Protein AF-A0A2E0QRT5-F1 (afdb_monomer_lite)

Foldseek 3Di:
DPPVVVVVVVVVVVVVVVVPPPQQWDKDKDQAFLVLQVPPPPPVPDPDRDANVVSLVVVVQDADPPWDWHADSVRSIIITTGGPVSVVSVVVCRVVRLVPQFWKKKKKKKKKKFFADQCVCPPLCCQQPNPPHDAPPDDDDDDPDPLVVVLQVVQQPFDPDFDPDLWDKDKHFRDKDALVRVVVVVVVQVPDPGMDMDIFDMDMDGAQHKDWTDDRLWIKIWHWHQDPVNFKIWIFIFTDDSRRGDDPDVPSDRGTHIDIDGARMWTWMWMQTPVRMIMIMTITMFIARSSRHGPDPCVLVPDDLVRLQVQLVVLQVVLVVCVVVVNLVSSLVSLVSSLVSQPPDPPCPVVNVVSVVSNVVSVVSVVVVVVVVVD

Sequence (375 aa):
MNHNVSLFIAYLLLCFASRGLADELSKHIFVVPPIFANAAEHTADSPHLLSPRERLEQMGLVFGPGAHASYNPETSQLTITNTKDQIELFQLRRDELILRAEKQIFFSITEARFSNSPEALGDWWDKHIGPNASSPVGNQIPSREDAKKALINYLSIPAQRSDESTETRRLGIAAFLSEFQFENLIDAMTALDGVDCQTLPPTACKFERGCCIEVGETRVGIYPELRDDQETAEVSIFLTPQSGRFSERPGETAVPISASVRSNQVIVLSEVCSNGMNRVLFLKSQILDPAGMPVFHHELRDYSPDEATRLAEENFSSARQLALFENYSGAVIACKTAVRLLPFFKDQKSTRELYLSYVEKYEDMGRRDKSTEIR

Radius of gyration: 28.19 Å; chains: 1; bounding box: 74×37×107 Å

Structure (mmCIF, N/CA/C/O backbone):
data_AF-A0A2E0QRT5-F1
#
_entry.id   AF-A0A2E0QRT5-F1
#
loop_
_atom_site.group_PDB
_atom_site.id
_atom_site.type_symbol
_atom_site.label_atom_id
_atom_site.label_alt_id
_atom_site.label_comp_id
_atom_site.label_asym_id
_atom_site.label_entity_id
_atom_site.label_seq_id
_atom_site.pdbx_PDB_ins_code
_atom_site.Cartn_x
_atom_site.Cartn_y
_atom_site.Cartn_z
_atom_site.occupancy
_atom_site.B_iso_or_equiv
_atom_site.auth_seq_id
_atom_site.auth_comp_id
_atom_site.auth_asym_id
_atom_site.auth_atom_id
_atom_site.pdbx_PDB_model_num
ATOM 1 N N . MET A 1 1 ? -38.404 2.005 68.540 1.00 57.81 1 MET A N 1
ATOM 2 C CA . MET A 1 1 ? -37.914 0.980 67.588 1.00 57.81 1 MET A CA 1
ATOM 3 C C . MET A 1 1 ? -38.342 1.201 66.128 1.00 57.81 1 MET A C 1
ATOM 5 O O . MET A 1 1 ? -37.754 0.567 65.268 1.00 57.81 1 MET A O 1
ATOM 9 N N . ASN A 1 2 ? -39.256 2.127 65.794 1.00 70.81 2 ASN A N 1
ATOM 10 C CA . ASN A 1 2 ? -39.809 2.210 64.425 1.00 70.81 2 ASN A CA 1
ATOM 11 C C . ASN A 1 2 ? -39.007 3.069 63.423 1.00 70.81 2 ASN A C 1
ATOM 13 O O . ASN A 1 2 ? -39.172 2.908 62.219 1.00 70.81 2 ASN A O 1
ATOM 17 N N . HIS A 1 3 ? -38.116 3.956 63.881 1.00 72.44 3 HIS A N 1
ATOM 18 C CA . HIS A 1 3 ? -37.411 4.883 62.983 1.00 72.44 3 HIS A CA 1
ATOM 19 C C . HIS A 1 3 ? -36.270 4.216 62.193 1.00 72.44 3 HIS A C 1
ATOM 21 O O . HIS A 1 3 ? -36.118 4.455 60.998 1.00 72.44 3 HIS A O 1
ATOM 27 N N . ASN A 1 4 ? -35.539 3.288 62.822 1.00 77.12 4 ASN A N 1
ATOM 28 C CA . ASN A 1 4 ? -34.436 2.568 62.172 1.00 77.12 4 ASN A CA 1
ATOM 29 C C . ASN A 1 4 ? -34.925 1.603 61.079 1.00 77.12 4 ASN A C 1
ATOM 31 O O . ASN A 1 4 ? -34.237 1.408 60.083 1.00 77.12 4 ASN A O 1
ATOM 35 N N . VAL A 1 5 ? -36.133 1.047 61.227 1.00 85.62 5 VAL A N 1
ATOM 36 C CA . VAL A 1 5 ? -36.741 0.168 60.213 1.00 85.62 5 VAL A CA 1
ATOM 37 C C . VAL A 1 5 ? -37.138 0.969 58.970 1.00 85.62 5 VAL A C 1
ATOM 39 O O . VAL A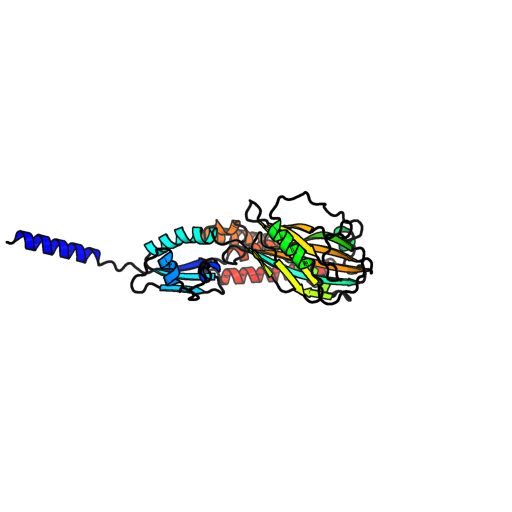 1 5 ? -36.892 0.529 57.852 1.00 85.62 5 VAL A O 1
ATOM 42 N N . SER A 1 6 ? -37.672 2.182 59.147 1.00 83.62 6 SER A N 1
ATOM 43 C CA . SER A 1 6 ? -38.058 3.045 58.024 1.00 83.62 6 SER A CA 1
ATOM 44 C C . SER A 1 6 ? -36.853 3.527 57.212 1.00 83.62 6 SER A C 1
ATOM 46 O O . SER A 1 6 ? -36.924 3.578 55.987 1.00 83.62 6 SER A O 1
ATOM 48 N N . LEU A 1 7 ? -35.739 3.847 57.878 1.00 84.88 7 LEU A N 1
ATOM 49 C CA . LEU A 1 7 ? -34.491 4.256 57.225 1.00 84.88 7 LEU A CA 1
ATOM 50 C C . LEU A 1 7 ? -33.846 3.099 56.452 1.00 84.88 7 LEU A C 1
ATOM 52 O O . LEU A 1 7 ? -33.364 3.294 55.340 1.00 84.88 7 LEU A O 1
ATOM 56 N N . PHE A 1 8 ? -33.903 1.883 56.999 1.00 85.69 8 PHE A N 1
ATOM 57 C CA . PHE A 1 8 ? -33.391 0.688 56.332 1.00 85.69 8 PHE A CA 1
ATOM 58 C C . PHE A 1 8 ? -34.222 0.303 55.097 1.00 85.69 8 PHE A C 1
ATOM 60 O O . PHE A 1 8 ? -33.659 -0.036 54.059 1.00 85.69 8 PHE A O 1
ATOM 67 N N . ILE A 1 9 ? -35.553 0.421 55.169 1.00 87.75 9 ILE A N 1
ATOM 68 C CA . ILE A 1 9 ? -36.443 0.183 54.021 1.00 87.75 9 ILE A CA 1
ATOM 69 C C . ILE A 1 9 ? -36.252 1.259 52.945 1.00 87.75 9 ILE A C 1
ATOM 71 O O . ILE A 1 9 ? -36.184 0.922 51.767 1.00 87.75 9 ILE A O 1
ATOM 75 N N . ALA A 1 10 ? -36.106 2.533 53.324 1.00 84.88 10 ALA A N 1
ATOM 76 C CA . ALA A 1 10 ? -35.820 3.606 52.372 1.00 84.88 10 ALA A CA 1
ATOM 77 C C . ALA A 1 10 ? -34.461 3.410 51.683 1.00 84.88 10 ALA A C 1
ATOM 79 O O . ALA A 1 10 ? -34.370 3.580 50.472 1.00 84.88 10 ALA A O 1
ATOM 80 N N . TYR A 1 11 ? -33.431 2.984 52.423 1.00 84.31 11 TYR A N 1
ATOM 81 C CA . TYR A 1 11 ? -32.121 2.654 51.860 1.00 84.31 11 TYR A CA 1
ATOM 82 C C . TYR A 1 11 ? -32.194 1.456 50.904 1.00 84.31 11 TYR A C 1
ATOM 84 O O . TYR A 1 11 ? -31.667 1.525 49.799 1.00 84.31 11 TYR A O 1
ATOM 92 N N . LEU A 1 12 ? -32.922 0.393 51.269 1.00 82.00 12 LEU A N 1
ATOM 93 C CA . LEU A 1 12 ? -33.162 -0.745 50.378 1.00 82.00 12 LEU A CA 1
ATOM 94 C C . LEU A 1 12 ? -33.901 -0.321 49.107 1.00 82.00 12 LEU A C 1
ATOM 96 O O . LEU A 1 12 ? -33.470 -0.680 48.017 1.00 82.00 12 LEU A O 1
ATOM 100 N N . LEU A 1 13 ? -34.964 0.476 49.216 1.00 78.06 13 LEU A N 1
ATOM 101 C CA . LEU A 1 13 ? -35.705 0.975 48.056 1.00 78.06 13 LEU A CA 1
ATOM 102 C C . LEU A 1 13 ? -34.849 1.893 47.174 1.00 78.06 13 LEU A C 1
ATOM 104 O O . LEU A 1 13 ? -34.952 1.802 45.955 1.00 78.06 13 LEU A O 1
ATOM 108 N N . LEU A 1 14 ? -33.955 2.701 47.754 1.00 71.88 14 LEU A N 1
ATOM 109 C CA . LEU A 1 14 ? -32.991 3.504 46.994 1.00 71.88 14 LEU A CA 1
ATOM 110 C C . LEU A 1 14 ? -31.973 2.616 46.255 1.00 71.88 14 LEU A C 1
ATOM 112 O O . LEU A 1 14 ? -31.673 2.861 45.089 1.00 71.88 14 LEU A O 1
ATOM 116 N N . CYS A 1 15 ? -31.491 1.550 46.902 1.00 67.06 15 CYS A N 1
ATOM 117 C CA . CYS A 1 15 ? -30.590 0.564 46.299 1.00 67.06 15 CYS A CA 1
ATOM 118 C C . CYS A 1 15 ? -31.271 -0.331 45.249 1.00 67.06 15 CYS A C 1
ATOM 120 O O . CYS A 1 15 ? -30.590 -0.879 44.386 1.00 67.06 15 CYS A O 1
ATOM 122 N N . PHE A 1 16 ? -32.594 -0.509 45.315 1.00 60.62 16 PHE A N 1
ATOM 123 C CA . PHE A 1 16 ? -33.366 -1.230 44.299 1.00 60.62 16 PHE A CA 1
ATOM 124 C C . PHE A 1 16 ? -33.780 -0.322 43.135 1.00 60.62 16 PHE A C 1
ATOM 126 O O . PHE A 1 16 ? -33.763 -0.772 41.993 1.00 60.62 16 PHE A O 1
ATOM 133 N N . ALA A 1 17 ? -34.070 0.958 43.388 1.00 58.06 17 ALA A N 1
ATOM 134 C CA . ALA A 1 17 ? -34.370 1.934 42.341 1.00 58.06 17 ALA A CA 1
ATOM 135 C C . ALA A 1 17 ? -33.148 2.240 41.455 1.00 58.06 17 ALA A C 1
ATOM 137 O O . ALA A 1 17 ? -33.309 2.477 40.261 1.00 58.06 17 ALA A O 1
ATOM 138 N N . SER A 1 18 ? -31.925 2.155 41.994 1.00 54.47 18 SER A N 1
ATOM 139 C CA . SER A 1 18 ? -30.689 2.299 41.209 1.00 54.47 18 SER A CA 1
ATOM 140 C C . SER A 1 18 ? -30.286 1.048 40.415 1.00 54.47 18 SER A C 1
ATOM 142 O O . SER A 1 18 ? -29.337 1.104 39.641 1.00 54.47 18 SER A O 1
ATOM 144 N N . ARG A 1 19 ? -30.996 -0.079 40.568 1.00 49.91 19 ARG A N 1
ATOM 145 C CA . ARG A 1 19 ? -30.718 -1.350 39.865 1.00 49.91 19 ARG A CA 1
ATOM 146 C C . ARG A 1 19 ? -31.629 -1.610 38.655 1.00 49.91 19 ARG A C 1
ATOM 148 O O . ARG A 1 19 ? -31.626 -2.718 38.129 1.00 49.91 19 ARG A O 1
ATOM 155 N N . GLY A 1 20 ? -32.438 -0.629 38.248 1.00 46.31 20 GLY A N 1
ATOM 156 C CA . GLY A 1 20 ? -33.596 -0.856 37.374 1.00 46.31 20 GLY A CA 1
ATOM 157 C C . GLY A 1 20 ? -33.492 -0.403 35.917 1.00 46.31 20 GLY A C 1
ATOM 158 O O . GLY A 1 20 ? -34.364 -0.773 35.137 1.00 46.31 20 GLY A O 1
ATOM 159 N N . LEU A 1 21 ? -32.472 0.357 35.520 1.00 55.88 21 LEU A N 1
ATOM 160 C CA . LEU A 1 21 ? -32.165 0.508 34.100 1.00 55.88 21 LEU A CA 1
ATOM 161 C C . LEU A 1 21 ? -31.092 -0.520 33.786 1.00 55.88 21 LEU A C 1
ATOM 163 O O . LEU A 1 21 ? -29.927 -0.337 34.116 1.00 55.88 21 LEU A O 1
ATOM 167 N N . ALA A 1 22 ? -31.515 -1.655 33.230 1.00 62.91 22 ALA A N 1
ATOM 168 C CA . ALA A 1 22 ? -30.587 -2.508 32.514 1.00 62.91 22 ALA A CA 1
ATOM 169 C C . ALA A 1 22 ? -29.966 -1.626 31.431 1.00 62.91 22 ALA A C 1
ATOM 171 O O . ALA A 1 22 ? -30.669 -1.248 30.494 1.00 62.91 22 ALA A O 1
ATOM 172 N N . ASP A 1 23 ? -28.710 -1.224 31.629 1.00 78.00 23 ASP A N 1
ATOM 173 C CA . ASP A 1 23 ? -27.998 -0.404 30.661 1.00 78.00 23 ASP A CA 1
ATOM 174 C C . ASP A 1 23 ? -28.108 -1.084 29.301 1.00 78.00 23 ASP A C 1
ATOM 176 O O . ASP A 1 23 ? -27.735 -2.249 29.126 1.00 78.00 23 ASP A O 1
ATOM 180 N N . GLU A 1 24 ? -28.707 -0.367 28.356 1.00 91.69 24 GLU A N 1
ATOM 181 C CA . GLU A 1 24 ? -28.964 -0.886 27.027 1.00 91.69 24 GLU A CA 1
ATOM 182 C C . GLU A 1 24 ? -27.619 -1.203 26.363 1.00 91.69 24 GLU A C 1
ATOM 184 O O . GLU A 1 24 ? -26.751 -0.337 26.212 1.00 91.69 24 GLU A O 1
ATOM 189 N N . LEU A 1 25 ? -27.417 -2.476 26.014 1.00 94.75 25 LEU A N 1
ATOM 190 C CA . LEU A 1 25 ? -26.215 -2.914 25.318 1.00 94.75 25 LEU A CA 1
ATOM 191 C C . LEU A 1 25 ? -26.289 -2.444 23.866 1.00 94.75 25 LEU A C 1
ATOM 193 O O . LEU A 1 25 ? -27.196 -2.832 23.129 1.00 94.75 25 LEU A O 1
ATOM 197 N N . SER A 1 26 ? -25.299 -1.672 23.431 1.00 92.81 26 SER A N 1
ATOM 198 C CA . SER A 1 26 ? -25.148 -1.270 22.038 1.00 92.81 26 SER A CA 1
ATOM 199 C C . SER A 1 26 ? -24.023 -2.059 21.370 1.00 92.81 26 SER A C 1
ATOM 201 O O . SER A 1 26 ? -23.005 -2.392 21.980 1.00 92.81 26 SER A O 1
ATOM 203 N N . LYS A 1 27 ? -24.213 -2.382 20.087 1.00 94.94 27 LYS A N 1
ATOM 204 C CA . LYS A 1 27 ? -23.218 -3.063 19.253 1.00 94.94 27 LYS A CA 1
ATOM 205 C C . LYS A 1 27 ? -22.542 -2.053 18.338 1.00 94.94 27 LYS A C 1
ATOM 207 O O . LYS A 1 27 ? -23.196 -1.466 17.481 1.00 94.94 27 LYS A O 1
ATOM 212 N N . HIS A 1 28 ? -21.230 -1.912 18.470 1.00 94.06 28 HIS A N 1
ATOM 213 C CA . HIS A 1 28 ? -20.411 -1.049 17.626 1.00 94.06 28 HIS A CA 1
ATOM 214 C C . HIS A 1 28 ? -19.313 -1.852 16.934 1.00 94.06 28 HIS A C 1
ATOM 216 O O . HIS A 1 28 ? -18.795 -2.831 17.473 1.00 94.06 28 HIS A O 1
ATOM 222 N N . ILE A 1 29 ? -18.974 -1.434 15.717 1.00 90.12 29 ILE A N 1
ATOM 223 C CA . ILE A 1 29 ? -17.897 -2.018 14.920 1.00 90.12 29 ILE A CA 1
ATOM 224 C C . ILE A 1 29 ? -16.834 -0.942 14.750 1.00 90.12 29 ILE A C 1
ATOM 226 O O . ILE A 1 29 ? -17.119 0.155 14.275 1.00 90.12 29 ILE A O 1
ATOM 230 N N . PHE A 1 30 ? -15.614 -1.272 15.145 1.00 89.00 30 PHE A N 1
ATOM 231 C CA . PHE A 1 30 ? -14.445 -0.416 15.047 1.00 89.00 30 PHE A CA 1
ATOM 232 C C . PHE A 1 30 ? -13.425 -1.051 14.117 1.00 89.00 30 PHE A C 1
ATOM 234 O O . PHE A 1 30 ? -13.260 -2.267 14.115 1.00 89.00 30 PHE A O 1
ATOM 241 N N . VAL A 1 31 ? -12.705 -0.231 13.362 1.00 83.50 31 VAL A N 1
ATOM 242 C CA . VAL A 1 31 ? -11.500 -0.668 12.655 1.00 83.50 31 VAL A CA 1
ATOM 243 C C . VAL A 1 31 ? -10.316 -0.411 13.582 1.00 83.50 31 VAL A C 1
ATOM 245 O O . VAL A 1 31 ? -10.151 0.711 14.063 1.00 83.50 31 VAL A O 1
ATOM 248 N N . VAL A 1 32 ? -9.539 -1.451 13.887 1.00 84.94 32 VAL A N 1
ATOM 249 C CA . VAL A 1 32 ? -8.393 -1.372 14.804 1.00 84.94 32 VAL A CA 1
ATOM 250 C C . VAL A 1 32 ? -7.147 -2.025 14.197 1.00 84.94 32 VAL A C 1
ATOM 252 O O . VAL A 1 32 ? -7.276 -2.971 13.422 1.00 84.94 32 VAL A O 1
ATOM 255 N N . PRO A 1 33 ? -5.940 -1.570 14.573 1.00 77.81 33 PRO A N 1
ATOM 256 C CA . PRO A 1 33 ? -4.666 -2.170 14.173 1.00 77.81 33 PRO A CA 1
ATOM 257 C C . PRO A 1 33 ? -4.598 -3.704 14.263 1.00 77.81 33 PRO A C 1
ATOM 259 O O . PRO A 1 33 ? -5.037 -4.224 15.281 1.00 77.81 33 PRO A O 1
ATOM 262 N N . PRO A 1 34 ? -3.977 -4.458 13.325 1.00 73.50 34 PRO A N 1
ATOM 263 C CA . PRO A 1 34 ? -3.693 -5.887 13.508 1.00 73.50 34 PRO A CA 1
ATOM 264 C C . PRO A 1 34 ? -2.830 -6.183 14.730 1.00 73.50 34 PRO A C 1
ATOM 266 O O . PRO A 1 34 ? -2.916 -7.263 15.314 1.00 73.50 34 PRO A O 1
ATOM 269 N N . ILE A 1 35 ? -2.038 -5.205 15.187 1.00 74.88 35 ILE A N 1
ATOM 270 C CA . ILE A 1 35 ? -1.346 -5.317 16.473 1.00 74.88 35 ILE A CA 1
ATOM 271 C C . ILE A 1 35 ? -2.340 -5.458 17.632 1.00 74.88 35 ILE A C 1
ATOM 273 O O . ILE A 1 35 ? -1.999 -6.077 18.628 1.00 74.88 35 ILE A O 1
ATOM 277 N N . PHE A 1 36 ? -3.595 -5.020 17.489 1.00 81.38 36 PHE A N 1
ATOM 278 C CA . PHE A 1 36 ? -4.642 -5.321 18.459 1.00 81.38 36 PHE A CA 1
ATOM 279 C C . PHE A 1 36 ? -4.829 -6.821 18.650 1.00 81.38 36 PHE A C 1
ATOM 281 O O . PHE A 1 36 ? -5.213 -7.175 19.745 1.00 81.38 36 PHE A O 1
ATOM 288 N N . ALA A 1 37 ? -4.562 -7.701 17.675 1.00 75.88 37 ALA A N 1
ATOM 289 C CA . ALA A 1 37 ? -4.562 -9.155 17.888 1.00 75.88 37 ALA A CA 1
ATOM 290 C C . ALA A 1 37 ? -3.241 -9.668 18.485 1.00 75.88 37 ALA A C 1
ATOM 292 O O . ALA A 1 37 ? -3.253 -10.560 19.337 1.00 75.88 37 ALA A O 1
ATOM 293 N N . ASN A 1 38 ? -2.121 -9.064 18.079 1.00 65.00 38 ASN A N 1
ATOM 294 C CA . ASN A 1 38 ? -0.767 -9.574 18.319 1.00 65.00 38 ASN A CA 1
ATOM 295 C C . ASN A 1 38 ? -0.015 -8.888 19.472 1.00 65.00 38 ASN A C 1
ATOM 297 O O . ASN A 1 38 ? 1.102 -9.288 19.776 1.00 65.00 38 ASN A O 1
ATOM 301 N N . ALA A 1 39 ? -0.602 -7.891 20.139 1.00 57.06 39 ALA A N 1
ATOM 302 C CA . ALA A 1 39 ? -0.009 -7.148 21.256 1.00 57.06 39 ALA A CA 1
ATOM 303 C C . ALA A 1 39 ? 0.070 -7.960 22.560 1.00 57.06 39 ALA A C 1
ATOM 305 O O . ALA A 1 39 ? -0.108 -7.411 23.643 1.00 57.06 39 ALA A O 1
ATOM 306 N N . ALA A 1 40 ? 0.298 -9.273 22.489 1.00 51.69 40 ALA A N 1
ATOM 307 C CA . ALA A 1 40 ? 0.966 -9.926 23.603 1.00 51.69 40 ALA A CA 1
ATOM 308 C C . ALA A 1 40 ? 2.374 -9.318 23.630 1.00 51.69 40 ALA A C 1
ATOM 310 O O . ALA A 1 40 ? 3.244 -9.708 22.854 1.00 51.69 40 ALA A O 1
ATOM 311 N N . GLU A 1 41 ? 2.549 -8.257 24.422 1.00 45.78 41 GLU A N 1
ATOM 312 C CA . GLU A 1 41 ? 3.863 -7.686 24.694 1.00 45.78 41 GLU A CA 1
ATOM 313 C C . GLU A 1 41 ? 4.812 -8.836 25.023 1.00 45.78 41 GLU A C 1
ATOM 315 O O . GLU A 1 41 ? 4.440 -9.734 25.780 1.00 45.78 41 GLU A O 1
ATOM 320 N N . HIS A 1 42 ? 5.988 -8.815 24.390 1.00 41.84 42 HIS A N 1
ATOM 321 C CA . HIS A 1 42 ? 7.066 -9.800 24.450 1.00 41.84 42 HIS A CA 1
ATOM 322 C C . HIS A 1 42 ? 7.485 -10.169 25.887 1.00 41.84 42 HIS A C 1
ATOM 324 O O . HIS A 1 42 ? 8.582 -9.859 26.340 1.00 41.84 42 HIS A O 1
ATOM 330 N N . THR A 1 43 ? 6.628 -10.877 26.605 1.00 44.44 43 THR A N 1
ATOM 331 C CA . THR A 1 43 ? 6.972 -11.652 27.783 1.00 44.44 43 THR A CA 1
ATOM 332 C C . THR A 1 43 ? 7.114 -13.073 27.271 1.00 44.44 43 THR A C 1
ATOM 334 O O . THR A 1 43 ? 6.159 -13.693 26.808 1.00 44.44 43 THR A O 1
ATOM 337 N N . ALA A 1 44 ? 8.354 -13.559 27.249 1.00 49.59 44 ALA A N 1
ATOM 338 C CA . ALA A 1 44 ? 8.739 -14.833 26.640 1.00 49.59 44 ALA A CA 1
ATOM 339 C C . ALA A 1 44 ? 8.024 -16.068 27.238 1.00 49.59 44 ALA A C 1
ATOM 341 O O . ALA A 1 44 ? 8.171 -17.165 26.709 1.00 49.59 44 ALA A O 1
ATOM 342 N N . ASP A 1 45 ? 7.216 -15.883 28.285 1.00 53.75 45 ASP A N 1
ATOM 343 C CA . ASP A 1 45 ? 6.683 -16.943 29.138 1.00 53.75 45 ASP A CA 1
ATOM 344 C C . ASP A 1 45 ? 5.156 -17.139 29.052 1.00 53.75 45 ASP A C 1
ATOM 346 O O . ASP A 1 45 ? 4.584 -17.861 29.868 1.00 53.75 45 ASP A O 1
ATOM 350 N N . SER A 1 46 ? 4.439 -16.537 28.092 1.00 48.50 46 SER A N 1
ATOM 351 C CA . SER A 1 46 ? 2.989 -16.786 27.943 1.00 48.50 46 SER A CA 1
ATOM 352 C C . SER A 1 46 ? 2.512 -16.769 26.483 1.00 48.50 46 SER A C 1
ATOM 354 O O . SER A 1 46 ? 2.145 -15.720 25.963 1.00 48.50 46 SER A O 1
ATOM 356 N N . PRO A 1 47 ? 2.441 -17.934 25.807 1.00 52.84 47 PRO A N 1
ATOM 357 C CA . PRO A 1 47 ? 1.991 -18.045 24.416 1.00 52.84 47 PRO A CA 1
ATOM 358 C C . PRO A 1 47 ? 0.457 -18.028 24.263 1.00 52.84 47 PRO A C 1
ATOM 360 O O . PRO A 1 47 ? -0.068 -18.393 23.211 1.00 52.84 47 PRO A O 1
ATOM 363 N N . HIS A 1 48 ? -0.293 -17.638 25.296 1.00 59.66 48 HIS A N 1
ATOM 364 C CA . HIS A 1 48 ? -1.747 -17.570 25.212 1.00 59.66 48 HIS A CA 1
ATOM 365 C C . HIS A 1 48 ? -2.163 -16.253 24.555 1.00 59.66 48 HIS A C 1
ATOM 367 O O . HIS A 1 48 ? -2.061 -15.181 25.147 1.00 59.66 48 HIS A O 1
ATOM 373 N N . LEU A 1 49 ? -2.633 -16.345 23.308 1.00 74.56 49 LEU A N 1
ATOM 374 C CA . LEU A 1 49 ? -3.321 -15.254 22.625 1.00 74.56 49 LEU A CA 1
ATOM 375 C C . LEU A 1 49 ? -4.528 -14.838 23.474 1.00 74.56 49 LEU A C 1
ATOM 377 O O . LEU A 1 49 ? -5.511 -15.574 23.551 1.00 74.56 49 LEU A O 1
ATOM 381 N N . LEU A 1 50 ? -4.436 -13.673 24.119 1.00 84.94 50 LEU A N 1
ATOM 382 C CA . LEU A 1 50 ? -5.552 -13.081 24.851 1.00 84.94 50 LEU A CA 1
ATOM 383 C C . LEU A 1 50 ? -6.743 -12.920 23.909 1.00 84.94 50 LEU A C 1
ATOM 385 O O . LEU A 1 50 ? -6.604 -12.439 22.778 1.00 84.94 50 LEU A O 1
ATOM 389 N N . SER A 1 51 ? -7.923 -13.293 24.387 1.00 91.50 51 SER A N 1
ATOM 390 C CA . SER A 1 51 ? -9.158 -13.024 23.669 1.00 91.50 51 SER A CA 1
ATOM 391 C C . SER A 1 51 ? -9.366 -11.506 23.513 1.00 91.50 51 SER A C 1
ATOM 393 O O . SER A 1 51 ? -8.912 -10.718 24.352 1.00 91.50 51 SER A O 1
ATOM 395 N N . PRO A 1 52 ? -10.094 -11.051 22.473 1.00 93.38 52 PRO A N 1
ATOM 396 C CA . PRO A 1 52 ? -10.410 -9.632 22.298 1.00 93.38 52 PRO A CA 1
ATOM 397 C C . PRO A 1 52 ? -11.055 -9.002 23.537 1.00 93.38 52 PRO A C 1
ATOM 399 O O . PRO A 1 52 ? -10.785 -7.847 23.850 1.00 93.38 52 PRO A O 1
ATOM 402 N N . ARG A 1 53 ? -11.878 -9.772 24.259 1.00 94.75 53 ARG A N 1
ATOM 403 C CA . ARG A 1 53 ? -12.494 -9.349 25.519 1.00 94.75 53 ARG A CA 1
ATOM 404 C C . ARG A 1 53 ? -11.447 -9.101 26.604 1.00 94.75 53 ARG A C 1
ATOM 406 O O . ARG A 1 53 ? -11.418 -8.003 27.143 1.00 94.75 53 ARG A O 1
ATOM 413 N N . GLU A 1 54 ? -10.586 -10.076 26.890 1.00 93.88 54 GLU A N 1
ATOM 414 C CA . GLU A 1 54 ? -9.554 -9.952 27.935 1.00 93.88 54 GLU A CA 1
ATOM 415 C C . GLU A 1 54 ? -8.613 -8.777 27.658 1.00 93.88 54 GLU A C 1
ATOM 417 O O . GLU A 1 54 ? -8.240 -8.041 28.567 1.00 93.88 54 GLU A O 1
ATOM 422 N N . ARG A 1 55 ? -8.271 -8.546 26.386 1.00 90.38 55 ARG A N 1
ATOM 423 C CA . ARG A 1 55 ? -7.446 -7.402 25.988 1.00 90.38 55 ARG A CA 1
ATOM 424 C C . ARG A 1 55 ? -8.143 -6.067 26.255 1.00 90.38 55 ARG A C 1
ATOM 426 O O . ARG A 1 55 ? -7.515 -5.136 26.751 1.00 90.38 55 ARG A O 1
ATOM 433 N N . LEU A 1 56 ? -9.437 -5.963 25.964 1.00 93.75 56 LEU A N 1
ATOM 434 C CA . LEU A 1 56 ? -10.209 -4.761 26.288 1.00 93.75 56 LEU A CA 1
ATOM 435 C C . LEU A 1 56 ? -10.373 -4.576 27.803 1.00 93.75 56 LEU A C 1
ATOM 437 O O . LEU A 1 56 ? -10.324 -3.447 28.284 1.00 93.75 56 LEU A O 1
ATOM 441 N N . GLU A 1 57 ? -10.494 -5.662 28.564 1.00 94.69 57 GLU A N 1
ATOM 442 C CA . GLU A 1 57 ? -10.507 -5.621 30.031 1.00 94.69 57 GLU A CA 1
ATOM 443 C C . GLU A 1 57 ? -9.156 -5.151 30.603 1.00 94.69 57 GLU A C 1
ATOM 445 O O . GLU A 1 57 ? -9.132 -4.328 31.517 1.00 94.69 57 GLU A O 1
ATOM 450 N N . GLN A 1 58 ? -8.021 -5.555 30.015 1.00 91.88 58 GLN A N 1
ATOM 451 C CA . GLN A 1 58 ? -6.696 -4.998 30.346 1.00 91.88 58 GLN A CA 1
ATOM 452 C C . GLN A 1 58 ? -6.585 -3.506 30.009 1.00 91.88 58 GLN A C 1
ATOM 454 O O . GLN A 1 58 ? -5.906 -2.750 30.703 1.00 91.88 58 GLN A O 1
ATOM 459 N N . MET A 1 59 ? -7.306 -3.056 28.980 1.00 90.62 59 MET A N 1
ATOM 460 C CA . MET A 1 59 ? -7.504 -1.639 28.677 1.00 90.62 59 MET A CA 1
ATOM 461 C C . MET A 1 59 ? -8.561 -0.977 29.577 1.00 90.62 59 MET A C 1
ATOM 463 O O . MET A 1 59 ? -9.004 0.127 29.281 1.00 90.62 59 MET A O 1
ATOM 467 N N . GLY A 1 60 ? -8.978 -1.606 30.674 1.00 94.12 60 GLY A N 1
ATOM 468 C CA . GLY A 1 60 ? -9.876 -1.019 31.664 1.00 94.12 60 GLY A CA 1
ATOM 469 C C . GLY A 1 60 ? -11.346 -0.938 31.250 1.00 94.12 60 GLY A C 1
ATOM 470 O O . GLY A 1 60 ? -12.104 -0.258 31.940 1.00 94.12 60 GLY A O 1
ATOM 471 N N . LEU A 1 61 ? -11.764 -1.596 30.161 1.00 95.75 61 LEU A N 1
ATOM 472 C CA . LEU A 1 61 ? -13.188 -1.757 29.866 1.00 95.75 61 LEU A CA 1
ATOM 473 C C . LEU A 1 61 ? -13.792 -2.812 30.799 1.00 95.75 61 LEU A C 1
ATOM 475 O O . LEU A 1 61 ? -13.161 -3.813 31.125 1.00 95.75 61 LEU A O 1
ATOM 479 N N . VAL A 1 62 ? -15.051 -2.627 31.179 1.00 96.56 62 VAL A N 1
ATOM 480 C CA . VAL A 1 62 ? -15.797 -3.586 32.003 1.00 96.56 62 VAL A CA 1
ATOM 481 C C . VAL A 1 62 ? -16.870 -4.254 31.151 1.00 96.56 62 VAL A C 1
ATOM 483 O O . VAL A 1 62 ? -17.691 -3.574 30.540 1.00 96.56 62 VAL A O 1
ATOM 486 N N . PHE A 1 63 ? -16.885 -5.588 31.104 1.00 96.50 63 PHE A N 1
ATOM 487 C CA . PHE A 1 63 ? -17.883 -6.365 30.360 1.00 96.50 63 PHE A CA 1
ATOM 488 C C . PHE A 1 63 ? -18.922 -6.972 31.308 1.00 96.50 63 PHE A C 1
ATOM 490 O O . PHE A 1 63 ? -18.671 -7.987 31.964 1.00 96.50 63 PHE A O 1
ATOM 497 N N . GLY A 1 64 ? -20.105 -6.353 31.357 1.00 94.62 64 GLY A N 1
ATOM 498 C CA . GLY A 1 64 ? -21.261 -6.868 32.093 1.00 94.62 64 GLY A CA 1
ATOM 499 C C . GLY A 1 64 ? -21.899 -8.118 31.456 1.00 94.62 64 GLY A C 1
ATOM 500 O O . GLY A 1 64 ? -21.456 -8.596 30.407 1.00 94.62 64 GLY A O 1
ATOM 501 N N . PRO A 1 65 ? -22.961 -8.677 32.065 1.00 94.31 65 PRO A N 1
ATOM 502 C CA . PRO A 1 65 ? -23.702 -9.802 31.494 1.00 94.31 65 PRO A CA 1
ATOM 503 C C . PRO A 1 65 ? -24.230 -9.488 30.083 1.00 94.31 65 PRO A C 1
ATOM 505 O O . PRO A 1 65 ? -24.857 -8.457 29.871 1.00 94.31 65 PRO A O 1
ATOM 508 N N . GLY A 1 66 ? -23.973 -10.373 29.113 1.00 93.88 66 GLY A N 1
ATOM 509 C CA . GLY A 1 66 ? -24.364 -10.188 27.704 1.00 93.88 66 GLY A CA 1
ATOM 510 C C . GLY A 1 66 ? -23.388 -9.351 26.863 1.00 93.88 66 GLY A C 1
ATOM 511 O O . GLY A 1 66 ? -23.413 -9.441 25.630 1.00 93.88 66 GLY A O 1
ATOM 512 N N . ALA A 1 67 ? -22.479 -8.608 27.502 1.00 96.88 67 ALA A N 1
ATOM 513 C CA . ALA A 1 67 ? -21.421 -7.891 26.806 1.00 96.88 67 ALA A CA 1
ATOM 514 C C . ALA A 1 67 ? -20.367 -8.869 26.258 1.00 96.88 67 ALA A C 1
ATOM 516 O O . ALA A 1 67 ? -19.977 -9.838 26.917 1.00 96.88 67 ALA A O 1
ATOM 517 N N . HIS A 1 68 ? -19.889 -8.615 25.042 1.00 97.12 68 HIS A N 1
ATOM 518 C CA . HIS A 1 68 ? -18.882 -9.444 24.379 1.00 97.12 68 HIS A CA 1
ATOM 519 C C . HIS A 1 68 ? -18.081 -8.638 23.355 1.00 97.12 68 HIS A C 1
ATOM 521 O O . HIS A 1 68 ? -18.528 -7.597 22.873 1.00 97.12 68 HIS A O 1
ATOM 527 N N . ALA A 1 69 ? -16.901 -9.144 23.005 1.00 97.19 69 ALA A N 1
ATOM 528 C CA . ALA A 1 69 ? -16.057 -8.571 21.969 1.00 97.19 69 ALA A CA 1
ATOM 529 C C . ALA A 1 69 ? -15.513 -9.665 21.048 1.00 97.19 69 ALA A C 1
ATOM 531 O O . ALA A 1 69 ? -15.150 -10.750 21.505 1.00 97.19 69 ALA A O 1
ATOM 532 N N . SER A 1 70 ? -15.435 -9.366 19.755 1.00 95.38 70 SER A N 1
ATOM 533 C CA . SER A 1 70 ? -14.869 -10.253 18.737 1.00 95.38 70 SER A CA 1
ATOM 534 C C . SER A 1 70 ? -14.046 -9.453 17.739 1.00 95.38 70 SER A C 1
ATOM 536 O O . SER A 1 70 ? -14.479 -8.388 17.304 1.00 95.38 70 SER A O 1
ATOM 538 N N . TYR A 1 71 ? -12.893 -9.981 17.341 1.00 92.81 71 TYR A N 1
ATOM 539 C CA . TYR A 1 71 ? -12.012 -9.355 16.361 1.00 92.81 71 TYR A CA 1
ATOM 540 C C . TYR A 1 71 ? -11.879 -10.245 15.127 1.00 92.81 71 TYR A C 1
ATOM 542 O O . TYR A 1 71 ? -11.623 -11.440 15.261 1.00 92.81 71 TYR A O 1
ATOM 550 N N . ASN A 1 72 ? -12.046 -9.655 13.944 1.00 84.56 72 ASN A N 1
ATOM 551 C CA . ASN A 1 72 ? -11.749 -10.300 12.673 1.00 84.56 72 ASN A CA 1
ATOM 552 C C . ASN A 1 72 ? -10.395 -9.782 12.147 1.00 84.56 72 ASN A C 1
ATOM 554 O O . ASN A 1 72 ? -10.336 -8.616 11.743 1.00 84.56 72 ASN A O 1
ATOM 558 N N . PRO A 1 73 ? -9.332 -10.611 12.135 1.00 74.12 73 PRO A N 1
ATOM 559 C CA . PRO A 1 73 ? -8.010 -10.213 11.652 1.00 74.12 73 PRO A CA 1
ATOM 560 C C . PRO A 1 73 ? -7.953 -9.967 10.143 1.00 74.12 73 PRO A C 1
ATOM 562 O O . PRO A 1 73 ? -7.100 -9.209 9.700 1.00 74.12 73 PRO A O 1
ATOM 565 N N . GLU A 1 74 ? -8.849 -10.562 9.353 1.00 71.00 74 GLU A N 1
ATOM 566 C CA . GLU A 1 74 ? -8.861 -10.380 7.895 1.00 71.00 74 GLU A CA 1
ATOM 567 C C . GLU A 1 74 ? -9.366 -8.992 7.501 1.00 71.00 74 GLU A C 1
ATOM 569 O O . GLU A 1 74 ? -8.898 -8.398 6.535 1.00 71.00 74 GLU A O 1
ATOM 574 N N . THR A 1 75 ? -10.326 -8.464 8.262 1.00 74.56 75 THR A N 1
ATOM 575 C CA . THR A 1 75 ? -10.942 -7.156 7.998 1.00 74.56 75 THR A CA 1
ATOM 576 C C . THR A 1 75 ? -10.495 -6.085 8.986 1.00 74.56 75 THR A C 1
ATOM 578 O O . THR A 1 75 ? -11.010 -4.970 8.944 1.00 74.56 75 THR A O 1
ATOM 581 N N . SER A 1 76 ? -9.623 -6.432 9.935 1.00 81.06 76 SER A N 1
ATOM 582 C CA . SER A 1 76 ? -9.219 -5.572 11.050 1.00 81.06 76 SER A CA 1
ATOM 583 C C . SER A 1 76 ? -10.404 -4.970 11.830 1.00 81.06 76 SER A C 1
ATOM 585 O O . SER A 1 76 ? -10.318 -3.862 12.361 1.00 81.06 76 SER A O 1
ATOM 587 N N . GLN A 1 77 ? -11.531 -5.693 11.910 1.00 87.31 77 GLN A N 1
ATOM 588 C CA . GLN A 1 77 ? -12.759 -5.208 12.554 1.00 87.31 77 GLN A CA 1
ATOM 589 C C . GLN A 1 77 ? -12.906 -5.771 13.966 1.00 87.31 77 GLN A C 1
ATOM 591 O O . GLN A 1 77 ? -13.018 -6.980 14.159 1.00 87.31 77 GLN A O 1
ATOM 596 N N . LEU A 1 78 ? -12.980 -4.882 14.951 1.00 92.75 78 LEU A N 1
ATOM 597 C CA . LEU A 1 78 ? -13.337 -5.177 16.330 1.00 92.75 78 LEU A CA 1
ATOM 598 C C . LEU A 1 78 ? -14.812 -4.846 16.554 1.00 92.75 78 LEU A C 1
ATOM 600 O O . LEU A 1 78 ? -15.222 -3.689 16.525 1.00 92.75 78 LEU A O 1
ATOM 604 N N . THR A 1 79 ? -15.614 -5.873 16.795 1.00 94.38 79 THR A N 1
ATOM 605 C CA . THR A 1 79 ? -17.011 -5.727 17.198 1.00 94.38 79 THR A CA 1
ATOM 606 C C . THR A 1 79 ? -17.094 -5.767 18.714 1.00 94.38 79 THR A C 1
ATOM 608 O O . THR A 1 79 ? -16.658 -6.745 19.321 1.00 94.38 79 THR A O 1
ATOM 611 N N . ILE A 1 80 ? -17.670 -4.730 19.317 1.00 96.88 80 ILE A N 1
ATOM 612 C CA . ILE A 1 80 ? -17.893 -4.632 20.760 1.00 96.88 80 ILE A CA 1
ATOM 613 C C . ILE A 1 80 ? -19.392 -4.480 20.994 1.00 96.88 80 ILE A C 1
ATOM 615 O O . ILE A 1 80 ? -20.019 -3.577 20.444 1.00 96.88 80 ILE A O 1
ATOM 619 N N . THR A 1 81 ? -19.953 -5.355 21.822 1.00 97.12 81 THR A N 1
ATOM 620 C CA . THR A 1 81 ? -21.299 -5.203 22.373 1.00 97.12 81 THR A CA 1
ATOM 621 C C . THR A 1 81 ? -21.151 -4.909 23.858 1.00 97.12 81 THR A C 1
ATOM 623 O O . THR A 1 81 ? -20.719 -5.792 24.600 1.00 97.12 81 THR A O 1
ATOM 626 N N . ASN A 1 82 ? -21.436 -3.680 24.286 1.00 97.38 82 ASN A N 1
ATOM 627 C CA . ASN A 1 82 ? -21.301 -3.254 25.683 1.00 97.38 82 ASN A CA 1
ATOM 628 C C . ASN A 1 82 ? -22.234 -2.065 25.990 1.00 97.38 82 ASN A C 1
ATOM 630 O O . ASN A 1 82 ? -22.966 -1.619 25.109 1.00 97.38 82 ASN A O 1
ATOM 634 N N . THR A 1 83 ? -22.237 -1.561 27.225 1.00 96.19 83 THR A N 1
ATOM 635 C CA . THR A 1 83 ? -22.975 -0.342 27.582 1.00 96.19 83 THR A CA 1
ATOM 636 C C . THR A 1 83 ? -22.381 0.874 26.871 1.00 96.19 83 THR A C 1
ATOM 638 O O . THR A 1 83 ? -21.184 0.908 26.562 1.00 96.19 83 THR A O 1
ATOM 641 N N . LYS A 1 84 ? -23.211 1.890 26.613 1.00 94.50 84 LYS A N 1
ATOM 642 C CA . LYS A 1 84 ? -22.809 3.102 25.883 1.00 94.50 84 LYS A CA 1
ATOM 643 C C . LYS A 1 84 ? -21.558 3.766 26.478 1.00 94.50 84 LYS A C 1
ATOM 645 O O . LYS A 1 84 ? -20.625 4.055 25.734 1.00 94.50 84 LYS A O 1
ATOM 650 N N . ASP A 1 85 ? -21.489 3.898 27.800 1.00 94.50 85 ASP A N 1
ATOM 651 C CA . ASP A 1 85 ? -20.346 4.499 28.502 1.00 94.50 85 ASP A CA 1
ATOM 652 C C . ASP A 1 85 ? -19.032 3.743 28.241 1.00 94.50 85 ASP A C 1
ATOM 654 O O . ASP A 1 85 ? -17.972 4.344 28.063 1.00 94.50 85 ASP A O 1
ATOM 658 N N . GLN A 1 86 ? -19.086 2.408 28.172 1.00 96.44 86 GLN A N 1
ATOM 659 C CA . GLN A 1 86 ? -17.912 1.578 27.882 1.00 96.44 86 GLN A CA 1
ATOM 660 C C . GLN A 1 86 ? -17.485 1.683 26.415 1.00 96.44 86 GLN A C 1
ATOM 662 O O . GLN A 1 86 ? -16.293 1.643 26.108 1.00 96.44 86 GLN A O 1
ATOM 667 N N . ILE A 1 87 ? -18.448 1.836 25.504 1.00 95.25 87 ILE A N 1
ATOM 668 C CA . ILE A 1 87 ? -18.182 2.084 24.086 1.00 95.25 87 ILE A CA 1
ATOM 669 C C . ILE A 1 87 ? -17.516 3.454 23.889 1.00 95.25 87 ILE A C 1
ATOM 671 O O . ILE A 1 87 ? -16.540 3.548 23.145 1.00 95.25 87 ILE A O 1
ATOM 675 N N . GLU A 1 88 ? -17.996 4.499 24.564 1.00 91.50 88 GLU A N 1
ATOM 676 C CA . GLU A 1 88 ? -17.391 5.839 24.523 1.00 91.50 88 GLU A CA 1
ATOM 677 C C . GLU A 1 88 ? -15.974 5.833 25.117 1.00 91.50 88 GLU A C 1
ATOM 679 O O . GLU A 1 88 ? -15.038 6.357 24.509 1.00 91.50 88 GLU A O 1
ATOM 684 N N . LEU A 1 89 ? -15.771 5.145 26.248 1.00 93.56 89 LEU A N 1
ATOM 685 C CA . LEU A 1 89 ? -14.441 4.953 26.832 1.00 93.56 89 LEU A CA 1
ATOM 686 C C . LEU A 1 89 ? -13.484 4.243 25.863 1.00 93.56 89 LEU A C 1
ATOM 688 O O . LEU A 1 89 ? -12.312 4.614 25.759 1.00 93.56 89 LEU A O 1
ATOM 692 N N . PHE A 1 90 ? -13.971 3.233 25.136 1.00 94.19 90 PHE A N 1
ATOM 693 C CA . PHE A 1 90 ? -13.169 2.558 24.123 1.00 94.19 90 PHE A CA 1
ATOM 694 C C . PHE A 1 90 ? -12.783 3.491 22.976 1.00 94.19 90 PHE A C 1
ATOM 696 O O . PHE A 1 90 ? -11.632 3.464 22.551 1.00 94.19 90 PHE A O 1
ATOM 703 N N . GLN A 1 91 ? -13.709 4.318 22.485 1.00 89.06 91 GLN A N 1
ATOM 704 C CA . GLN A 1 91 ? -13.424 5.267 21.404 1.00 89.06 91 GLN A CA 1
ATOM 705 C C . GLN A 1 91 ? -12.270 6.205 21.764 1.00 89.06 91 GLN A C 1
ATOM 707 O O . GLN A 1 91 ? -11.369 6.378 20.948 1.00 89.06 91 GLN A O 1
ATOM 712 N N . LEU A 1 92 ? -12.238 6.710 23.002 1.00 86.44 92 LEU A N 1
ATOM 713 C CA . LEU A 1 92 ? -11.136 7.542 23.496 1.00 86.44 92 LEU A CA 1
ATOM 714 C C . LEU A 1 92 ? -9.793 6.790 23.501 1.00 86.44 92 LEU A C 1
ATOM 716 O O . LEU A 1 92 ? -8.775 7.332 23.080 1.00 86.44 92 LEU A O 1
ATOM 720 N N . ARG A 1 93 ? -9.776 5.521 23.932 1.00 87.12 93 ARG A N 1
ATOM 721 C CA . ARG A 1 93 ? -8.544 4.706 23.978 1.00 87.12 93 ARG A CA 1
ATOM 722 C C . ARG A 1 93 ? -8.125 4.133 22.627 1.00 87.12 93 ARG A C 1
ATOM 724 O O . ARG A 1 93 ? -6.962 3.781 22.438 1.00 87.12 93 ARG A O 1
ATOM 731 N N . ARG A 1 94 ? -9.054 3.998 21.682 1.00 86.00 94 ARG A N 1
ATOM 732 C CA . ARG A 1 94 ? -8.777 3.508 20.328 1.00 86.00 94 ARG A CA 1
ATOM 733 C C . ARG A 1 94 ? -7.746 4.395 19.644 1.00 86.00 94 ARG A C 1
ATOM 735 O O . ARG A 1 94 ? -6.852 3.881 18.981 1.00 86.00 94 ARG A O 1
ATOM 742 N N . ASP A 1 95 ? -7.847 5.702 19.833 1.00 75.81 95 ASP A N 1
ATOM 743 C CA . ASP A 1 95 ? -6.932 6.642 19.200 1.00 75.81 95 ASP A CA 1
ATOM 744 C C . ASP A 1 95 ? -5.506 6.484 19.770 1.00 75.81 95 ASP A C 1
ATOM 746 O O . ASP A 1 95 ? -4.539 6.524 19.013 1.00 75.81 95 ASP A O 1
ATOM 750 N N . GLU A 1 96 ? -5.354 6.133 21.055 1.00 77.56 96 GLU A N 1
ATOM 751 C CA . GLU A 1 96 ? -4.056 5.747 21.636 1.00 77.56 96 GLU A CA 1
ATOM 752 C C . GLU A 1 96 ? -3.499 4.445 21.038 1.00 77.56 96 GLU A C 1
ATOM 754 O O . GLU A 1 96 ? -2.300 4.350 20.769 1.00 77.56 96 GLU A O 1
ATOM 759 N N . LEU A 1 97 ? -4.348 3.433 20.808 1.00 78.75 97 LEU A N 1
ATOM 760 C CA . LEU A 1 97 ? -3.939 2.192 20.134 1.00 78.75 97 LEU A CA 1
ATOM 761 C C . LEU A 1 97 ? -3.457 2.462 18.708 1.00 78.75 97 LEU A C 1
ATOM 763 O O . LEU A 1 97 ? -2.469 1.872 18.275 1.00 78.75 97 LEU A O 1
ATOM 767 N N . ILE A 1 98 ? -4.155 3.341 17.988 1.00 74.69 98 ILE A N 1
ATOM 768 C CA . ILE A 1 98 ? -3.779 3.749 16.634 1.00 74.69 98 ILE A CA 1
ATOM 769 C C . ILE A 1 98 ? -2.441 4.492 16.673 1.00 74.69 98 ILE A C 1
ATOM 771 O O . ILE A 1 98 ? -1.567 4.173 15.880 1.00 74.69 98 ILE A O 1
ATOM 775 N N . LEU A 1 99 ? -2.239 5.408 17.625 1.00 69.00 99 LEU A N 1
ATOM 776 C CA . LEU A 1 99 ? -0.980 6.145 17.776 1.00 69.00 99 LEU A CA 1
ATOM 777 C C . LEU A 1 99 ? 0.216 5.243 18.114 1.00 69.00 99 LEU A C 1
ATOM 779 O O . LEU A 1 99 ? 1.323 5.498 17.649 1.00 69.00 99 LEU A O 1
ATOM 783 N N . ARG A 1 100 ? 0.014 4.189 18.916 1.00 69.62 100 ARG A N 1
ATOM 784 C CA . ARG A 1 100 ? 1.076 3.221 19.257 1.00 69.62 100 ARG A CA 1
ATOM 785 C C . ARG A 1 100 ? 1.415 2.275 18.116 1.00 69.62 100 ARG A C 1
ATOM 787 O O . ARG A 1 100 ? 2.500 1.696 18.093 1.00 69.62 100 ARG A O 1
ATOM 794 N N . ALA A 1 101 ? 0.468 2.042 17.222 1.00 72.31 101 ALA A N 1
ATOM 795 C CA . ALA A 1 101 ? 0.656 1.113 16.137 1.00 72.31 101 ALA A CA 1
ATOM 796 C C . ALA A 1 101 ? 1.448 1.813 15.018 1.00 72.31 101 ALA A C 1
ATOM 798 O O . ALA A 1 101 ? 1.050 2.843 14.484 1.00 72.31 101 ALA A O 1
ATOM 799 N N . GLU A 1 102 ? 2.620 1.269 14.692 1.00 78.06 102 GLU A N 1
ATOM 800 C CA . GLU A 1 102 ? 3.482 1.819 13.642 1.00 78.06 102 GLU A CA 1
ATOM 801 C C . GLU A 1 102 ? 2.757 1.733 12.289 1.00 78.06 102 GLU A C 1
ATOM 803 O O . GLU A 1 102 ? 2.272 0.659 11.906 1.00 78.06 102 GLU A O 1
ATOM 808 N N . LYS A 1 103 ? 2.705 2.848 11.549 1.00 84.75 103 LYS A N 1
ATOM 809 C CA . LYS A 1 103 ? 2.246 2.831 10.156 1.00 84.75 103 LYS A CA 1
ATOM 810 C C . LYS A 1 103 ? 3.128 1.908 9.318 1.00 84.75 103 LYS A C 1
ATOM 812 O O . LYS A 1 103 ? 4.292 1.641 9.638 1.00 84.75 103 LYS A O 1
ATOM 817 N N . GLN A 1 104 ? 2.561 1.428 8.225 1.00 90.25 104 GLN A N 1
ATOM 818 C CA . GLN A 1 104 ? 3.245 0.527 7.308 1.00 90.25 104 GLN A CA 1
ATOM 819 C C . GLN A 1 104 ? 3.146 1.078 5.896 1.00 90.25 104 GLN A C 1
ATOM 821 O O . GLN A 1 104 ? 2.334 1.950 5.600 1.00 90.25 104 GLN A O 1
ATOM 826 N N . ILE A 1 105 ? 3.977 0.566 5.009 1.00 92.69 105 ILE A N 1
ATOM 827 C CA . ILE A 1 105 ? 3.888 0.822 3.585 1.00 92.69 105 ILE A CA 1
ATOM 828 C C . ILE A 1 105 ? 3.926 -0.519 2.870 1.00 92.69 105 ILE A C 1
ATOM 830 O O . ILE A 1 105 ? 4.723 -1.406 3.172 1.00 92.69 105 ILE A O 1
ATOM 834 N N . PHE A 1 106 ? 2.985 -0.687 1.963 1.00 93.06 106 PHE A N 1
ATOM 835 C CA . PHE A 1 106 ? 2.847 -1.861 1.135 1.00 93.06 106 PHE A CA 1
ATOM 836 C C . PHE A 1 106 ? 3.421 -1.563 -0.241 1.00 93.06 106 PHE A C 1
ATOM 838 O O . PHE A 1 106 ? 3.098 -0.539 -0.847 1.00 93.06 106 PHE A O 1
ATOM 845 N N . PHE A 1 107 ? 4.267 -2.462 -0.725 1.00 93.56 107 PHE A N 1
ATOM 846 C CA . PHE A 1 107 ? 4.891 -2.370 -2.030 1.00 93.56 107 PHE A CA 1
ATOM 847 C C . PHE A 1 107 ? 4.452 -3.530 -2.916 1.00 93.56 107 PHE A C 1
ATOM 849 O O . PHE A 1 107 ? 4.484 -4.693 -2.512 1.00 93.56 107 PHE A O 1
ATOM 856 N N . SER A 1 108 ? 4.089 -3.200 -4.151 1.00 94.12 108 SER A N 1
ATOM 857 C CA . SER A 1 108 ? 3.942 -4.153 -5.246 1.00 94.12 108 SER A CA 1
ATOM 858 C C . SER A 1 108 ? 4.920 -3.763 -6.345 1.00 94.12 108 SER A C 1
ATOM 860 O O . SER A 1 108 ? 5.016 -2.586 -6.697 1.00 94.12 108 SER A O 1
ATOM 862 N N . ILE A 1 109 ? 5.675 -4.740 -6.846 1.00 95.12 109 ILE A N 1
ATOM 863 C CA . ILE A 1 109 ? 6.685 -4.513 -7.875 1.00 95.12 109 ILE A CA 1
ATOM 864 C C . ILE A 1 109 ? 6.311 -5.302 -9.113 1.00 95.12 109 ILE A C 1
ATOM 866 O O . ILE A 1 109 ? 6.122 -6.513 -9.038 1.00 95.12 109 ILE A O 1
ATOM 870 N N . THR A 1 110 ? 6.252 -4.618 -10.248 1.00 95.06 110 THR A N 1
ATOM 871 C CA . THR A 1 110 ? 6.256 -5.271 -11.559 1.00 95.06 110 THR A CA 1
ATOM 872 C C . THR A 1 110 ? 7.575 -4.965 -12.243 1.00 95.06 110 THR A C 1
ATOM 874 O O . THR A 1 110 ? 7.996 -3.815 -12.305 1.00 95.06 110 THR A O 1
ATOM 877 N N . GLU A 1 111 ? 8.256 -5.999 -12.697 1.00 93.94 111 GLU A N 1
ATOM 878 C CA . GLU A 1 111 ? 9.508 -5.932 -13.430 1.00 93.94 111 GLU A CA 1
ATOM 879 C C . GLU A 1 111 ? 9.223 -6.224 -14.902 1.00 93.94 111 GLU A C 1
ATOM 881 O O . GLU A 1 111 ? 8.525 -7.183 -15.210 1.00 93.94 111 GLU A O 1
ATOM 886 N N . ALA A 1 112 ? 9.766 -5.410 -15.801 1.00 92.62 112 ALA A N 1
ATOM 887 C CA . ALA A 1 112 ? 9.748 -5.657 -17.234 1.00 92.62 112 ALA A CA 1
ATOM 888 C C . ALA A 1 112 ? 11.183 -5.731 -17.760 1.00 92.62 112 ALA A C 1
ATOM 890 O O . ALA A 1 112 ? 11.991 -4.835 -17.495 1.00 92.62 112 ALA A O 1
ATOM 891 N N . ARG A 1 113 ? 11.500 -6.793 -18.501 1.00 91.50 113 ARG A N 1
ATOM 892 C CA . ARG A 1 113 ? 12.822 -7.051 -19.087 1.00 91.50 113 ARG A CA 1
ATOM 893 C C . ARG A 1 113 ? 12.717 -7.178 -20.592 1.00 91.50 113 ARG A C 1
ATOM 895 O O . ARG A 1 113 ? 11.798 -7.817 -21.089 1.00 91.50 113 ARG A O 1
ATOM 902 N N . PHE A 1 114 ? 13.668 -6.603 -21.313 1.00 89.44 114 PHE A N 1
ATOM 903 C CA . PHE A 1 114 ? 13.698 -6.688 -22.770 1.00 89.44 114 PHE A CA 1
ATOM 904 C C . PHE A 1 114 ? 15.084 -6.358 -23.321 1.00 89.44 114 PHE A C 1
ATOM 906 O O . PHE A 1 114 ? 15.859 -5.616 -22.716 1.00 89.44 114 PHE A O 1
ATOM 913 N N . SER A 1 115 ? 15.400 -6.925 -24.483 1.00 85.12 115 SER A N 1
ATOM 914 C CA . SER A 1 115 ? 16.618 -6.623 -25.238 1.00 85.12 115 SER A CA 1
ATOM 915 C C . SER A 1 115 ? 16.358 -5.493 -26.235 1.00 85.12 115 SER A C 1
ATOM 917 O O . SER A 1 115 ? 15.397 -5.587 -26.998 1.00 85.12 115 SER A O 1
ATOM 919 N N . ASN A 1 116 ? 17.248 -4.493 -26.296 1.00 71.31 116 ASN A N 1
ATOM 920 C CA . ASN A 1 116 ? 17.117 -3.275 -27.122 1.00 71.31 116 ASN A CA 1
ATOM 921 C C . ASN A 1 116 ? 15.948 -2.361 -26.707 1.00 71.31 116 ASN A C 1
ATOM 923 O O . ASN A 1 116 ? 15.093 -2.753 -25.927 1.00 71.31 116 ASN A O 1
ATOM 927 N N . SER A 1 117 ? 15.927 -1.104 -27.163 1.00 65.94 117 SER A N 1
ATOM 928 C CA . SER A 1 117 ? 14.765 -0.233 -26.924 1.00 65.94 117 SER A CA 1
ATOM 929 C C . SER A 1 117 ? 13.589 -0.738 -27.768 1.00 65.94 117 SER A C 1
ATOM 931 O O . SER A 1 117 ? 13.755 -0.850 -28.985 1.00 65.94 117 SER A O 1
ATOM 933 N N . PRO A 1 118 ? 12.424 -1.067 -27.184 1.00 61.84 118 PRO A N 1
ATOM 934 C CA . PRO A 1 118 ? 11.260 -1.420 -27.975 1.00 61.84 118 PRO A CA 1
ATOM 935 C C . PRO A 1 118 ? 10.820 -0.171 -28.740 1.00 61.84 118 PRO A C 1
ATOM 937 O O . PRO A 1 118 ? 10.422 0.824 -28.136 1.00 61.84 118 PRO A O 1
ATOM 940 N N . GLU A 1 119 ? 10.878 -0.224 -30.073 1.00 62.88 119 GLU A N 1
ATOM 941 C CA . GLU A 1 119 ? 10.510 0.893 -30.961 1.00 62.88 119 GLU A CA 1
ATOM 942 C C . GLU A 1 119 ? 9.121 1.468 -30.627 1.00 62.88 119 GLU A C 1
ATOM 944 O O . GLU A 1 119 ? 8.891 2.668 -30.755 1.00 62.88 119 GLU A O 1
ATOM 949 N N . ALA A 1 120 ? 8.218 0.628 -30.110 1.00 59.06 120 ALA A N 1
ATOM 950 C CA . ALA A 1 120 ? 6.875 1.000 -29.674 1.00 59.06 120 ALA A CA 1
ATOM 951 C C . ALA A 1 120 ? 6.820 1.925 -28.439 1.00 59.06 120 ALA A C 1
ATOM 953 O O . ALA A 1 120 ? 5.823 2.622 -28.260 1.00 59.06 120 ALA A O 1
ATOM 954 N N . LEU A 1 121 ? 7.860 1.963 -27.594 1.00 62.41 121 LEU A N 1
ATOM 955 C CA . LEU A 1 121 ? 7.962 2.950 -26.507 1.00 62.41 121 LEU A CA 1
ATOM 956 C C . LEU A 1 121 ? 8.506 4.304 -27.001 1.00 62.41 121 LEU A C 1
ATOM 958 O O . LEU A 1 121 ? 8.326 5.308 -26.308 1.00 62.41 121 LEU A O 1
ATOM 962 N N . GLY A 1 122 ? 9.118 4.337 -28.194 1.00 65.31 122 GLY A N 1
ATOM 963 C CA . GLY A 1 122 ? 9.488 5.535 -28.957 1.00 65.31 122 GLY A CA 1
ATOM 964 C C . GLY A 1 122 ? 10.046 6.695 -28.124 1.00 65.31 122 GLY A C 1
ATOM 965 O O . GLY A 1 122 ? 10.897 6.517 -27.251 1.00 65.31 122 GLY A O 1
ATOM 966 N N . ASP A 1 123 ? 9.504 7.892 -28.364 1.00 65.62 123 ASP A N 1
ATOM 967 C CA . ASP A 1 123 ? 9.891 9.143 -27.698 1.00 65.62 123 ASP A CA 1
ATOM 968 C C . ASP A 1 123 ? 9.778 9.090 -26.167 1.00 65.62 123 ASP A C 1
ATOM 970 O O . ASP A 1 123 ? 10.480 9.821 -25.464 1.00 65.62 123 ASP A O 1
ATOM 974 N N . TRP A 1 124 ? 8.883 8.258 -25.617 1.00 64.56 124 TRP A N 1
ATOM 975 C CA . TRP A 1 124 ? 8.724 8.152 -24.168 1.00 64.56 124 TRP A CA 1
ATOM 976 C C . TRP A 1 124 ? 9.964 7.528 -23.523 1.00 64.56 124 TRP A C 1
ATOM 978 O O . TRP A 1 124 ? 10.420 8.045 -22.498 1.00 64.56 124 TRP A O 1
ATOM 988 N N . TRP A 1 125 ? 10.535 6.487 -24.143 1.00 65.12 125 TRP A N 1
ATOM 989 C CA . TRP A 1 125 ? 11.781 5.858 -23.697 1.00 65.12 125 TRP A CA 1
ATOM 990 C C . TRP A 1 125 ? 12.938 6.855 -23.724 1.00 65.12 125 TRP A C 1
ATOM 992 O O . TRP A 1 125 ? 13.597 7.072 -22.708 1.00 65.12 125 TRP A O 1
ATOM 1002 N N . ASP A 1 126 ? 13.145 7.535 -24.850 1.00 66.38 126 ASP A N 1
ATOM 1003 C CA . ASP A 1 126 ? 14.268 8.462 -25.005 1.00 66.38 126 ASP A CA 1
ATOM 1004 C C . ASP A 1 126 ? 14.167 9.677 -24.075 1.00 66.38 126 ASP A C 1
ATOM 1006 O O . ASP A 1 126 ? 15.182 10.171 -23.577 1.00 66.38 126 ASP A O 1
ATOM 1010 N N . LYS A 1 127 ? 12.941 10.131 -23.785 1.00 64.12 127 LYS A N 1
ATOM 1011 C CA . LYS A 1 127 ? 12.677 11.277 -22.908 1.00 64.12 127 LYS A CA 1
ATOM 1012 C C . LYS A 1 127 ? 12.835 10.969 -21.416 1.00 64.12 127 LYS A C 1
ATOM 1014 O O . LYS A 1 127 ? 13.188 11.878 -20.667 1.00 64.12 127 LYS A O 1
ATOM 1019 N N . HIS A 1 128 ? 12.554 9.740 -20.978 1.00 54.97 128 HIS A N 1
ATOM 1020 C CA . HIS A 1 128 ? 12.488 9.403 -19.546 1.00 54.97 128 HIS A CA 1
ATOM 1021 C C . HIS A 1 128 ? 13.535 8.377 -19.091 1.00 54.97 128 HIS A C 1
ATOM 1023 O O . HIS A 1 128 ? 13.824 8.306 -17.901 1.00 54.97 128 HIS A O 1
ATOM 1029 N N . ILE A 1 129 ? 14.095 7.580 -20.005 1.00 58.44 129 ILE A N 1
ATOM 1030 C CA . ILE A 1 129 ? 14.947 6.419 -19.688 1.00 58.44 129 ILE A CA 1
ATOM 1031 C C . ILE A 1 129 ? 16.273 6.428 -20.470 1.00 58.44 129 ILE A C 1
ATOM 1033 O O . ILE A 1 129 ? 17.284 5.920 -19.985 1.00 58.44 129 ILE A O 1
ATOM 1037 N N . GLY A 1 130 ? 16.288 7.015 -21.671 1.00 53.09 130 GLY A N 1
ATOM 1038 C CA . GLY A 1 130 ? 17.438 7.029 -22.573 1.00 53.09 130 GLY A CA 1
ATOM 1039 C C . GLY A 1 130 ? 18.717 7.661 -21.992 1.00 53.09 130 GLY A C 1
ATOM 1040 O O . GLY A 1 130 ? 18.708 8.277 -20.926 1.00 53.09 130 GLY A O 1
ATOM 1041 N N . PRO A 1 131 ? 19.854 7.575 -22.712 1.00 47.28 131 PRO A N 1
ATOM 1042 C CA . PRO A 1 131 ? 21.188 7.971 -22.232 1.00 47.28 131 PRO A CA 1
ATOM 1043 C C . PRO A 1 131 ? 21.336 9.440 -21.792 1.00 47.28 131 PRO A C 1
ATOM 1045 O O . PRO A 1 131 ? 22.383 9.786 -21.241 1.00 47.28 131 PRO A O 1
ATOM 1048 N N . ASN A 1 132 ? 20.314 10.271 -22.020 1.00 44.19 132 ASN A N 1
ATOM 1049 C CA . ASN A 1 132 ? 20.236 11.685 -21.659 1.00 44.19 132 ASN A CA 1
ATOM 1050 C C . ASN A 1 132 ? 19.436 11.959 -20.367 1.00 44.19 132 ASN A C 1
ATOM 1052 O O . ASN A 1 132 ? 19.355 13.116 -19.956 1.00 44.19 132 ASN A O 1
ATOM 1056 N N . ALA A 1 133 ? 18.844 10.945 -19.725 1.00 44.34 133 ALA A N 1
ATOM 1057 C CA . ALA A 1 133 ? 18.143 11.110 -18.455 1.00 44.34 133 ALA A CA 1
ATOM 1058 C C . ALA A 1 133 ? 19.148 11.444 -17.336 1.00 44.34 133 ALA A C 1
ATOM 1060 O O . ALA A 1 133 ? 19.999 10.634 -16.962 1.00 44.34 133 ALA A O 1
ATOM 1061 N N . SER A 1 134 ? 19.090 12.668 -16.817 1.00 40.81 134 SER A N 1
ATOM 1062 C CA . SER A 1 134 ? 19.920 13.119 -15.703 1.00 40.81 134 SER A CA 1
ATOM 1063 C C . SER A 1 134 ? 19.390 12.553 -14.384 1.00 40.81 134 SER A C 1
ATOM 1065 O O . SER A 1 134 ? 18.288 12.891 -13.956 1.00 40.81 134 SER A O 1
ATOM 1067 N N . SER A 1 135 ? 20.187 11.723 -13.701 1.00 37.66 135 SER A N 1
ATOM 1068 C CA . SER A 1 135 ? 19.869 11.283 -12.337 1.00 37.66 135 SER A CA 1
ATOM 1069 C C . SER A 1 135 ? 19.816 12.489 -11.393 1.00 37.66 135 SER A C 1
ATOM 1071 O O . SER A 1 135 ? 20.812 13.215 -11.292 1.00 37.66 135 SER A O 1
ATOM 1073 N N . PRO A 1 136 ? 18.720 12.709 -10.647 1.00 35.47 136 PRO A N 1
ATOM 1074 C CA . PRO A 1 136 ? 18.753 13.622 -9.519 1.00 35.47 136 PRO A CA 1
ATOM 1075 C C . PRO A 1 136 ? 19.654 13.006 -8.441 1.00 35.47 136 PRO A C 1
ATOM 1077 O O . PRO A 1 136 ? 19.299 12.033 -7.780 1.00 35.47 136 PRO A O 1
ATOM 1080 N N . VAL A 1 137 ? 20.866 13.544 -8.303 1.00 32.09 137 VAL A N 1
ATOM 1081 C CA . VAL A 1 137 ? 21.793 13.201 -7.220 1.00 32.09 137 VAL A CA 1
ATOM 1082 C C . VAL A 1 137 ? 21.201 13.752 -5.922 1.00 32.09 137 VAL A C 1
ATOM 1084 O O . VAL A 1 137 ? 21.136 14.964 -5.724 1.00 32.09 137 VAL A O 1
ATOM 1087 N N . GLY A 1 138 ? 20.703 12.851 -5.077 1.00 35.56 138 GLY A N 1
ATOM 1088 C CA . GLY A 1 138 ? 20.060 13.177 -3.808 1.00 35.56 138 GLY A CA 1
ATOM 1089 C C . GLY A 1 138 ? 21.034 13.725 -2.763 1.00 35.56 138 GLY A C 1
ATOM 1090 O O . GLY A 1 138 ? 22.150 13.229 -2.601 1.00 35.56 138 GLY A O 1
ATOM 1091 N N . ASN A 1 139 ? 20.571 14.747 -2.041 1.00 29.59 139 ASN A N 1
ATOM 1092 C CA . ASN A 1 139 ? 21.207 15.303 -0.851 1.00 29.59 139 ASN A CA 1
ATOM 1093 C C . ASN A 1 139 ? 21.251 14.276 0.295 1.00 29.59 139 ASN A C 1
ATOM 1095 O O . ASN A 1 139 ? 20.368 13.429 0.427 1.00 29.59 139 ASN A O 1
ATOM 1099 N N . GLN A 1 140 ? 22.282 14.380 1.136 1.00 32.09 140 GLN A N 1
ATOM 1100 C CA . GLN A 1 140 ? 22.500 13.532 2.311 1.00 32.09 140 GLN A CA 1
ATOM 1101 C C . GLN A 1 140 ? 21.336 13.624 3.314 1.00 32.09 140 GLN A C 1
ATOM 1103 O O . GLN A 1 140 ? 20.926 14.718 3.700 1.00 32.09 140 GLN A O 1
ATOM 1108 N N . ILE A 1 141 ? 20.848 12.462 3.756 1.00 38.44 141 ILE A N 1
ATOM 1109 C CA . ILE A 1 141 ? 19.789 12.287 4.765 1.00 38.44 141 ILE A CA 1
ATOM 1110 C C . ILE A 1 141 ? 20.443 11.820 6.090 1.00 38.44 141 ILE A C 1
ATOM 1112 O O . ILE A 1 141 ? 21.347 10.980 6.021 1.00 38.44 141 ILE A O 1
ATOM 1116 N N . PRO A 1 142 ? 20.046 12.328 7.281 1.00 33.22 142 PRO A N 1
ATOM 1117 C CA . PRO A 1 142 ? 20.659 11.976 8.569 1.00 33.22 142 PRO A CA 1
ATOM 1118 C C . PRO A 1 142 ? 20.203 10.609 9.124 1.00 33.22 142 PRO A C 1
ATOM 1120 O O . PRO A 1 142 ? 19.261 9.995 8.639 1.00 33.22 142 PRO A O 1
ATOM 1123 N N . SER A 1 143 ? 20.905 10.119 10.153 1.00 42.00 143 SER A N 1
ATOM 1124 C CA . SER A 1 143 ? 21.058 8.699 10.507 1.00 42.00 143 SER A CA 1
ATOM 1125 C C . SER A 1 143 ? 19.870 7.982 11.185 1.00 42.00 143 SER A C 1
ATOM 1127 O O . SER A 1 143 ? 19.559 8.239 12.350 1.00 42.00 143 SER A O 1
ATOM 1129 N N . ARG A 1 144 ? 19.389 6.920 10.513 1.00 54.84 144 ARG A N 1
ATOM 1130 C CA . ARG A 1 144 ? 18.950 5.611 11.064 1.00 54.84 144 ARG A CA 1
ATOM 1131 C C . ARG A 1 144 ? 19.872 4.478 10.595 1.00 54.84 144 ARG A C 1
ATOM 1133 O O . ARG A 1 144 ? 19.478 3.517 9.933 1.00 54.84 144 ARG A O 1
ATOM 1140 N N . GLU A 1 145 ? 21.155 4.651 10.870 1.00 65.94 145 GLU A N 1
ATOM 1141 C CA . GLU A 1 145 ? 22.214 3.949 10.151 1.00 65.94 145 GLU A CA 1
ATOM 1142 C C . GLU A 1 145 ? 22.224 2.434 10.364 1.00 65.94 145 GLU A C 1
ATOM 1144 O O . GLU A 1 145 ? 22.557 1.713 9.434 1.00 65.94 145 GLU A O 1
ATOM 1149 N N . ASP A 1 146 ? 21.812 1.933 11.527 1.00 65.75 146 ASP A N 1
ATOM 1150 C CA . ASP A 1 146 ? 21.956 0.511 11.860 1.00 65.75 146 ASP A CA 1
ATOM 1151 C C . ASP A 1 146 ? 20.965 -0.390 11.110 1.00 65.75 146 ASP A C 1
ATOM 1153 O O . ASP A 1 146 ? 21.355 -1.429 10.577 1.00 65.75 146 ASP A O 1
ATOM 1157 N N . ALA A 1 147 ? 19.697 0.021 10.992 1.00 58.75 147 ALA A N 1
ATOM 1158 C CA . ALA A 1 147 ? 18.694 -0.722 10.223 1.00 58.75 147 ALA A CA 1
ATOM 1159 C C . ALA A 1 147 ? 18.993 -0.668 8.716 1.00 58.75 147 ALA A C 1
ATOM 1161 O O . ALA A 1 147 ? 18.858 -1.670 8.009 1.00 58.75 147 ALA A O 1
ATOM 1162 N N . LYS A 1 148 ? 19.468 0.489 8.238 1.00 71.06 148 LYS A N 1
ATOM 1163 C CA . LYS A 1 148 ? 19.920 0.671 6.856 1.00 71.06 148 LYS A CA 1
ATOM 1164 C C . LYS A 1 148 ? 21.161 -0.179 6.559 1.00 71.06 148 LYS A C 1
ATOM 1166 O O . LYS A 1 148 ? 21.173 -0.889 5.559 1.00 71.06 148 LYS A O 1
ATOM 1171 N N . LYS A 1 149 ? 22.158 -0.193 7.453 1.00 76.44 149 LYS A N 1
ATOM 1172 C CA . LYS A 1 149 ? 23.349 -1.059 7.376 1.00 76.44 149 LYS A CA 1
ATOM 1173 C C . LYS A 1 149 ? 22.978 -2.537 7.397 1.00 76.44 149 LYS A C 1
ATOM 1175 O O . LYS A 1 149 ? 23.527 -3.299 6.614 1.00 76.44 149 LYS A O 1
ATOM 1180 N N . ALA A 1 150 ? 22.034 -2.954 8.241 1.00 63.59 150 ALA A N 1
ATOM 1181 C CA . ALA A 1 150 ? 21.571 -4.340 8.282 1.00 63.59 150 ALA A CA 1
ATOM 1182 C C . ALA A 1 150 ? 20.944 -4.780 6.947 1.00 63.59 150 ALA A C 1
ATOM 1184 O O . ALA A 1 150 ? 21.260 -5.864 6.456 1.00 63.59 150 ALA A O 1
ATOM 1185 N N . LEU A 1 151 ? 20.117 -3.924 6.330 1.00 70.50 151 LEU A N 1
ATOM 1186 C CA . LEU A 1 151 ? 19.570 -4.181 4.997 1.00 70.50 151 LEU A CA 1
ATOM 1187 C C . LEU A 1 151 ? 20.685 -4.254 3.949 1.00 70.50 151 LEU A C 1
ATOM 1189 O O . LEU A 1 151 ? 20.721 -5.205 3.175 1.00 70.50 151 LEU A O 1
ATOM 1193 N N . ILE A 1 152 ? 21.616 -3.298 3.944 1.00 72.50 152 ILE A N 1
ATOM 1194 C CA . ILE A 1 152 ? 22.733 -3.296 2.990 1.00 72.50 152 ILE A CA 1
ATOM 1195 C C . ILE A 1 152 ? 23.584 -4.563 3.142 1.00 72.50 152 ILE A C 1
ATOM 1197 O O . ILE A 1 152 ? 23.864 -5.239 2.152 1.00 72.50 152 ILE A O 1
ATOM 1201 N N . ASN A 1 153 ? 23.921 -4.949 4.373 1.00 72.19 153 ASN A N 1
ATOM 1202 C CA . ASN A 1 153 ? 24.653 -6.179 4.666 1.00 72.19 153 ASN A CA 1
ATOM 1203 C C . ASN A 1 153 ? 23.924 -7.417 4.125 1.00 72.19 153 ASN A C 1
ATOM 1205 O O . ASN A 1 153 ? 24.558 -8.280 3.523 1.00 72.19 153 ASN A O 1
ATOM 1209 N N . TYR A 1 154 ? 22.597 -7.490 4.284 1.00 62.34 154 TYR A N 1
ATOM 1210 C CA . TYR A 1 154 ? 21.787 -8.575 3.726 1.00 62.34 154 TYR A CA 1
ATOM 1211 C C . TYR A 1 154 ? 21.829 -8.602 2.191 1.00 62.34 154 TYR A C 1
ATOM 1213 O O . TYR A 1 154 ? 22.073 -9.649 1.593 1.00 62.34 154 TYR A O 1
ATOM 1221 N N . LEU A 1 155 ? 21.654 -7.448 1.540 1.00 67.25 155 LEU A N 1
ATOM 1222 C CA . LEU A 1 155 ? 21.720 -7.326 0.078 1.00 67.25 155 LEU A CA 1
ATOM 1223 C C . LEU A 1 155 ? 23.107 -7.657 -0.489 1.00 67.25 155 LEU A C 1
ATOM 1225 O O . LEU A 1 155 ? 23.219 -8.028 -1.657 1.00 67.25 155 LEU A O 1
ATOM 1229 N N . SER A 1 156 ? 24.151 -7.532 0.329 1.00 68.38 156 SER A N 1
ATOM 1230 C CA . SER A 1 156 ? 25.542 -7.776 -0.064 1.00 68.38 156 SER A CA 1
ATOM 1231 C C . SER A 1 156 ? 25.900 -9.264 -0.114 1.00 68.38 156 SER A C 1
ATOM 1233 O O . SER A 1 156 ? 26.926 -9.643 -0.679 1.00 68.38 156 SER A O 1
ATOM 1235 N N . ILE A 1 157 ? 25.044 -10.133 0.432 1.00 68.69 157 ILE A N 1
ATOM 1236 C CA . ILE A 1 157 ? 25.193 -11.585 0.317 1.00 68.69 157 ILE A CA 1
ATOM 1237 C C . ILE A 1 157 ? 24.782 -12.006 -1.106 1.00 68.69 157 ILE A C 1
ATOM 1239 O O . ILE A 1 157 ? 23.651 -11.713 -1.492 1.00 68.69 157 ILE A O 1
ATOM 1243 N N . PRO A 1 158 ? 25.628 -12.712 -1.882 1.00 54.31 158 PRO A N 1
ATOM 1244 C CA . PRO A 1 158 ? 25.275 -13.180 -3.224 1.00 54.31 158 PRO A CA 1
ATOM 1245 C C . PRO A 1 158 ? 23.956 -13.948 -3.258 1.00 54.31 158 PRO A C 1
ATOM 1247 O O . PRO A 1 158 ? 23.780 -14.903 -2.497 1.00 54.31 158 PRO A O 1
ATOM 1250 N N . ALA A 1 159 ? 23.076 -13.591 -4.192 1.00 53.62 159 ALA A N 1
ATOM 1251 C CA . ALA A 1 159 ? 22.056 -14.508 -4.681 1.00 53.62 159 ALA A CA 1
ATOM 1252 C C . ALA A 1 159 ? 22.746 -15.771 -5.233 1.00 53.62 159 ALA A C 1
ATOM 1254 O O . ALA A 1 159 ? 23.872 -15.720 -5.737 1.00 53.62 159 ALA A O 1
ATOM 1255 N N . GLN A 1 160 ? 22.123 -16.936 -5.060 1.00 51.22 160 GLN A N 1
ATOM 1256 C CA . GLN A 1 160 ? 22.737 -18.199 -5.464 1.00 51.22 160 GLN A CA 1
ATOM 1257 C C . GLN A 1 160 ? 22.993 -18.208 -6.979 1.00 51.22 160 GLN A C 1
ATOM 1259 O O . GLN A 1 160 ? 22.047 -18.129 -7.750 1.00 51.22 160 GLN A O 1
ATOM 1264 N N . ARG A 1 161 ? 24.267 -18.399 -7.362 1.00 50.56 161 ARG A N 1
ATOM 1265 C CA . ARG A 1 161 ? 24.806 -18.456 -8.738 1.00 50.56 161 ARG A CA 1
ATOM 1266 C C . ARG A 1 161 ? 24.832 -17.119 -9.477 1.00 50.56 161 ARG A C 1
ATOM 1268 O O . ARG A 1 161 ? 23.940 -16.811 -10.251 1.00 50.56 161 ARG A O 1
ATOM 1275 N N . SER A 1 162 ? 25.938 -16.402 -9.349 1.00 51.81 162 SER A N 1
ATOM 1276 C CA . SER A 1 162 ? 26.272 -15.349 -10.295 1.00 51.81 162 SER A CA 1
ATOM 1277 C C . SER A 1 162 ? 27.701 -15.488 -10.787 1.00 51.81 162 SER A C 1
ATOM 1279 O O . SER A 1 162 ? 28.635 -15.618 -9.994 1.00 51.81 162 SER A O 1
ATOM 1281 N N . ASP A 1 163 ? 27.855 -15.474 -12.108 1.00 54.88 163 ASP A N 1
ATOM 1282 C CA . ASP A 1 163 ? 29.147 -15.256 -12.740 1.00 54.88 163 ASP A CA 1
ATOM 1283 C C . ASP A 1 163 ? 29.564 -13.793 -12.509 1.00 54.88 163 ASP A C 1
ATOM 1285 O O . ASP A 1 163 ? 28.756 -12.865 -12.602 1.00 54.88 163 ASP A O 1
ATOM 1289 N N . GLU A 1 164 ? 30.829 -13.585 -12.140 1.00 51.81 164 GLU A N 1
ATOM 1290 C CA . GLU A 1 164 ? 31.392 -12.292 -11.728 1.00 51.81 164 GLU A CA 1
ATOM 1291 C C . GLU A 1 164 ? 31.656 -11.355 -12.925 1.00 51.81 164 GLU A C 1
ATOM 1293 O O . GLU A 1 164 ? 32.784 -10.916 -13.147 1.00 51.81 164 GLU A O 1
ATOM 1298 N N . SER A 1 165 ? 30.637 -11.024 -13.722 1.00 55.62 165 SER A N 1
ATOM 1299 C CA . SER A 1 165 ? 30.757 -9.956 -14.721 1.00 55.62 165 SER A CA 1
ATOM 1300 C C . SER A 1 165 ? 30.413 -8.600 -14.099 1.00 55.62 165 SER A C 1
ATOM 1302 O O . SER A 1 165 ? 29.258 -8.318 -13.768 1.00 55.62 165 SER A O 1
ATOM 1304 N N . THR A 1 166 ? 31.418 -7.737 -13.952 1.00 57.50 166 THR A N 1
ATOM 1305 C CA . THR A 1 166 ? 31.271 -6.315 -13.605 1.00 57.50 166 THR A CA 1
ATOM 1306 C C . THR A 1 166 ? 30.749 -5.531 -14.809 1.00 57.50 166 THR A C 1
ATOM 1308 O O . THR A 1 166 ? 31.473 -4.801 -15.483 1.00 57.50 166 THR A O 1
ATOM 1311 N N . GLU A 1 167 ? 29.468 -5.708 -15.118 1.00 65.81 167 GLU A N 1
ATOM 1312 C CA . GLU A 1 167 ? 28.800 -4.916 -16.145 1.00 65.81 167 GLU A CA 1
ATOM 1313 C C . GLU A 1 167 ? 28.577 -3.474 -15.671 1.00 65.81 167 GLU A C 1
ATOM 1315 O O . GLU A 1 167 ? 28.207 -3.215 -14.523 1.00 65.81 167 GLU A O 1
ATOM 1320 N N . THR A 1 168 ? 28.798 -2.510 -16.567 1.00 66.50 168 THR A N 1
ATOM 1321 C CA . THR A 1 168 ? 28.503 -1.105 -16.265 1.00 66.50 168 THR A CA 1
ATOM 1322 C C . THR A 1 168 ? 27.000 -0.893 -16.394 1.00 66.50 168 THR A C 1
ATOM 1324 O O . THR A 1 168 ? 26.423 -1.191 -17.440 1.00 66.50 168 THR A O 1
ATOM 1327 N N . ARG A 1 169 ? 26.370 -0.351 -15.349 1.00 74.81 169 ARG A N 1
ATOM 1328 C CA . ARG A 1 169 ? 24.925 -0.100 -15.307 1.00 74.81 169 ARG A CA 1
ATOM 1329 C C . ARG A 1 169 ? 24.606 1.377 -15.142 1.00 74.81 169 ARG A C 1
ATOM 1331 O O . ARG A 1 169 ? 25.303 2.097 -14.423 1.00 74.81 169 ARG A O 1
ATOM 1338 N N . ARG A 1 170 ? 23.524 1.822 -15.778 1.00 78.81 170 ARG A N 1
ATOM 1339 C CA . ARG A 1 170 ? 22.913 3.131 -15.519 1.00 78.81 170 ARG A CA 1
ATOM 1340 C C . ARG A 1 170 ? 21.559 2.909 -14.883 1.00 78.81 170 ARG A C 1
ATOM 1342 O O . ARG A 1 170 ? 20.736 2.202 -15.451 1.00 78.81 170 ARG A O 1
ATOM 1349 N N . LEU A 1 171 ? 21.368 3.494 -13.708 1.00 83.62 171 LEU A N 1
ATOM 1350 C CA . LEU A 1 171 ? 20.177 3.321 -12.895 1.00 83.62 171 LEU A CA 1
ATOM 1351 C C . LEU A 1 171 ? 19.604 4.690 -12.522 1.00 83.62 171 LEU A C 1
ATOM 1353 O O . LEU A 1 171 ? 20.350 5.571 -12.087 1.00 83.62 171 LEU A O 1
ATOM 1357 N N . GLY A 1 172 ? 18.291 4.861 -12.669 1.00 85.06 172 GLY A N 1
ATOM 1358 C CA . GLY A 1 172 ? 17.625 6.122 -12.347 1.00 85.06 172 GLY A CA 1
ATOM 1359 C C . GLY A 1 172 ? 16.109 6.014 -12.224 1.00 85.06 172 GLY A C 1
ATOM 1360 O O . GLY A 1 172 ? 15.497 5.024 -12.629 1.00 85.06 172 GLY A O 1
ATOM 1361 N N . ILE A 1 173 ? 15.506 7.062 -11.657 1.00 88.75 173 ILE A N 1
ATOM 1362 C CA . ILE A 1 173 ? 14.053 7.256 -11.657 1.00 88.75 173 ILE A CA 1
ATOM 1363 C C . ILE A 1 173 ? 13.666 7.839 -13.012 1.00 88.75 173 ILE A C 1
ATOM 1365 O O . ILE A 1 173 ? 14.105 8.933 -13.356 1.00 88.75 173 ILE A O 1
ATOM 1369 N N . ALA A 1 174 ? 12.833 7.119 -13.750 1.00 86.69 174 ALA A N 1
ATOM 1370 C CA . ALA A 1 174 ? 12.347 7.538 -15.056 1.00 86.69 174 ALA A CA 1
ATOM 1371 C C . ALA A 1 174 ? 11.086 8.404 -14.953 1.00 86.69 174 ALA A C 1
ATOM 1373 O O . ALA A 1 174 ? 10.941 9.408 -15.648 1.00 86.69 174 ALA A O 1
ATOM 1374 N N . ALA A 1 175 ? 10.149 8.011 -14.085 1.00 88.56 175 ALA A N 1
ATOM 1375 C CA . ALA A 1 175 ? 8.859 8.676 -13.960 1.00 88.56 175 ALA A CA 1
ATOM 1376 C C . ALA A 1 175 ? 8.179 8.386 -12.617 1.00 88.56 175 ALA A C 1
ATOM 1378 O O . ALA A 1 175 ? 8.490 7.414 -11.927 1.00 88.56 175 ALA A O 1
ATOM 1379 N N . PHE A 1 176 ? 7.180 9.210 -12.308 1.00 89.38 176 PHE A N 1
ATOM 1380 C CA . PHE A 1 176 ? 6.162 8.924 -11.307 1.00 89.38 176 PHE A CA 1
ATOM 1381 C C . PHE A 1 176 ? 4.813 8.828 -12.013 1.00 89.38 176 PHE A C 1
ATOM 1383 O O . PHE A 1 176 ? 4.425 9.755 -12.725 1.00 89.38 176 PHE A O 1
ATOM 1390 N N . LEU A 1 177 ? 4.103 7.722 -11.819 1.00 86.75 177 LEU A N 1
ATOM 1391 C CA . LEU A 1 177 ? 2.823 7.454 -12.462 1.00 86.75 177 LEU A CA 1
ATOM 1392 C C . LEU A 1 177 ? 1.703 7.386 -11.425 1.00 86.75 177 LEU A C 1
ATOM 1394 O O . LEU A 1 177 ? 1.896 6.958 -10.284 1.00 86.75 177 LEU A O 1
ATOM 1398 N N . SER A 1 178 ? 0.509 7.785 -11.852 1.00 85.12 178 SER A N 1
ATOM 1399 C CA . SER A 1 178 ? -0.730 7.364 -11.200 1.00 85.12 178 SER A CA 1
ATOM 1400 C C . SER A 1 178 ? -1.011 5.884 -11.477 1.00 85.12 178 SER A C 1
ATOM 1402 O O . SER A 1 178 ? -0.520 5.324 -12.456 1.00 85.12 178 SER A O 1
ATOM 1404 N N . GLU A 1 179 ? -1.856 5.264 -10.654 1.00 83.06 179 GLU A N 1
ATOM 1405 C CA . GLU A 1 179 ? -2.304 3.875 -10.836 1.00 83.06 179 GLU A CA 1
ATOM 1406 C C . GLU A 1 179 ? -2.871 3.613 -12.241 1.00 83.06 179 GLU A C 1
ATOM 1408 O O . GLU A 1 179 ? -2.474 2.655 -12.892 1.00 83.06 179 GLU A O 1
ATOM 1413 N N . PHE A 1 180 ? -3.696 4.523 -12.765 1.00 76.88 180 PHE A N 1
ATOM 1414 C CA . PHE A 1 180 ? -4.259 4.395 -14.112 1.00 76.88 180 PHE A CA 1
ATOM 1415 C C . PHE A 1 180 ? -3.195 4.486 -15.217 1.00 76.88 180 PHE A C 1
ATOM 1417 O O . PHE A 1 180 ? -3.249 3.758 -16.205 1.00 76.88 180 PHE A O 1
ATOM 1424 N N . GLN A 1 181 ? -2.219 5.388 -15.085 1.00 81.56 181 GLN A N 1
ATOM 1425 C CA . GLN A 1 181 ? -1.118 5.473 -16.052 1.00 81.56 181 GLN A CA 1
ATOM 1426 C C . GLN A 1 181 ? -0.246 4.216 -16.017 1.00 81.56 181 GLN A C 1
ATOM 1428 O O . GLN A 1 181 ? 0.205 3.766 -17.064 1.00 81.56 181 GLN A O 1
ATOM 1433 N N . PHE A 1 182 ? -0.030 3.657 -14.825 1.00 89.00 182 PHE A N 1
ATOM 1434 C CA . PHE A 1 182 ? 0.694 2.407 -14.638 1.00 89.00 182 PHE A CA 1
ATOM 1435 C C . PHE A 1 182 ? -0.016 1.227 -15.310 1.00 89.00 182 PHE A C 1
ATOM 1437 O O . PHE A 1 182 ? 0.626 0.527 -16.083 1.00 89.00 182 PHE A O 1
ATOM 1444 N N . GLU A 1 183 ? -1.318 1.044 -15.078 1.00 85.44 183 GLU A N 1
ATOM 1445 C CA . GLU A 1 183 ? -2.100 -0.042 -15.692 1.00 85.44 183 GLU A CA 1
ATOM 1446 C C . GLU A 1 183 ? -2.032 0.015 -17.222 1.00 85.44 183 GLU A C 1
ATOM 1448 O O . GLU A 1 183 ? -1.619 -0.952 -17.855 1.00 85.44 183 GLU A O 1
ATOM 1453 N N . ASN A 1 184 ? -2.303 1.185 -17.815 1.00 80.00 184 ASN A N 1
ATOM 1454 C CA . ASN A 1 184 ? -2.222 1.352 -19.269 1.00 80.00 184 ASN A CA 1
ATOM 1455 C C . ASN A 1 184 ? -0.817 1.063 -19.823 1.00 80.00 184 ASN A C 1
ATOM 1457 O O . ASN A 1 184 ? -0.686 0.532 -20.924 1.00 80.00 184 ASN A O 1
ATOM 1461 N N . LEU A 1 185 ? 0.235 1.448 -19.092 1.00 84.19 185 LEU A N 1
ATOM 1462 C CA . LEU A 1 185 ? 1.611 1.229 -19.529 1.00 84.19 185 LEU A CA 1
ATOM 1463 C C . LEU A 1 185 ? 2.010 -0.247 -19.424 1.00 84.19 185 LEU A C 1
ATOM 1465 O O . LEU A 1 185 ? 2.635 -0.757 -20.347 1.00 84.19 185 LEU A O 1
ATOM 1469 N N . ILE A 1 186 ? 1.633 -0.942 -18.349 1.00 89.62 186 ILE A N 1
ATOM 1470 C CA . ILE A 1 186 ? 1.880 -2.384 -18.206 1.00 89.62 186 ILE A CA 1
ATOM 1471 C C . ILE A 1 186 ? 1.131 -3.179 -19.269 1.00 89.62 186 ILE A C 1
ATOM 1473 O O . ILE A 1 186 ? 1.727 -4.069 -19.875 1.00 89.62 186 ILE A O 1
ATOM 1477 N N . ASP A 1 187 ? -0.130 -2.841 -19.539 1.00 84.38 187 ASP A N 1
ATOM 1478 C CA . ASP A 1 187 ? -0.912 -3.489 -20.594 1.00 84.38 187 ASP A CA 1
ATOM 1479 C C . ASP A 1 187 ? -0.247 -3.293 -21.962 1.00 84.38 187 ASP A C 1
ATOM 1481 O O . ASP A 1 187 ? -0.069 -4.252 -22.714 1.00 84.38 187 ASP A O 1
ATOM 1485 N N . ALA A 1 188 ? 0.198 -2.065 -22.257 1.00 81.88 188 ALA A N 1
ATOM 1486 C CA . ALA A 1 188 ? 0.926 -1.764 -23.484 1.00 81.88 188 ALA A CA 1
ATOM 1487 C C . ALA A 1 188 ? 2.248 -2.539 -23.575 1.00 81.88 188 ALA A C 1
ATOM 1489 O O . ALA A 1 188 ? 2.539 -3.102 -24.623 1.00 81.88 188 ALA A O 1
ATOM 1490 N N . MET A 1 189 ? 3.030 -2.608 -22.493 1.00 86.25 189 MET A N 1
ATOM 1491 C CA . MET A 1 189 ? 4.310 -3.325 -22.465 1.00 86.25 189 MET A CA 1
ATOM 1492 C C . MET A 1 189 ? 4.144 -4.837 -22.605 1.00 86.25 189 MET A C 1
ATOM 1494 O O . MET A 1 189 ? 4.914 -5.466 -23.319 1.00 86.25 189 MET A O 1
ATOM 1498 N N . THR A 1 190 ? 3.130 -5.414 -21.963 1.00 89.25 190 THR A N 1
ATOM 1499 C CA . THR A 1 190 ? 2.855 -6.860 -22.009 1.00 89.25 190 THR A CA 1
ATOM 1500 C C . THR A 1 190 ? 2.384 -7.307 -23.397 1.00 89.25 190 THR A C 1
ATOM 1502 O O . THR A 1 190 ? 2.523 -8.472 -23.754 1.00 89.25 190 THR A O 1
ATOM 1505 N N . ALA A 1 191 ? 1.847 -6.384 -24.200 1.00 86.88 191 ALA A N 1
ATOM 1506 C CA . ALA A 1 191 ? 1.468 -6.638 -25.586 1.00 86.88 191 ALA A CA 1
ATOM 1507 C C . ALA A 1 191 ? 2.652 -6.596 -26.575 1.00 86.88 191 ALA A C 1
ATOM 1509 O O . ALA A 1 191 ? 2.456 -6.903 -27.751 1.00 86.88 191 ALA A O 1
ATOM 1510 N N . LEU A 1 192 ? 3.853 -6.193 -26.141 1.00 86.56 192 LEU A N 1
ATOM 1511 C CA . LEU A 1 192 ? 5.030 -6.102 -27.005 1.00 86.56 192 LEU A CA 1
ATOM 1512 C C . LEU A 1 192 ? 5.798 -7.424 -27.054 1.00 86.56 192 LEU A C 1
ATOM 1514 O O . LEU A 1 192 ? 6.158 -7.995 -26.024 1.00 86.56 192 LEU A O 1
ATOM 1518 N N . ASP A 1 193 ? 6.136 -7.861 -28.266 1.00 88.44 193 ASP A N 1
ATOM 1519 C CA . ASP A 1 193 ? 7.011 -9.013 -28.468 1.00 88.44 193 ASP A CA 1
ATOM 1520 C C . ASP A 1 193 ? 8.410 -8.744 -27.889 1.00 88.44 193 ASP A C 1
ATOM 1522 O O . ASP A 1 193 ? 9.030 -7.710 -28.147 1.00 88.44 193 ASP A O 1
ATOM 1526 N N . GLY A 1 194 ? 8.929 -9.703 -27.119 1.00 88.00 194 GLY A N 1
ATOM 1527 C CA . GLY A 1 194 ? 10.265 -9.621 -26.516 1.00 88.00 194 GLY A CA 1
ATOM 1528 C C . GLY A 1 194 ? 10.337 -8.866 -25.185 1.00 88.00 194 GLY A C 1
ATOM 1529 O O . GLY A 1 194 ? 11.440 -8.705 -24.658 1.00 88.00 194 GLY A O 1
ATOM 1530 N N . VAL A 1 195 ? 9.196 -8.441 -24.628 1.00 91.12 195 VAL A N 1
ATOM 1531 C CA . VAL A 1 195 ? 9.097 -7.923 -23.258 1.00 91.12 195 VAL A CA 1
ATOM 1532 C C . VAL A 1 195 ? 8.611 -9.026 -22.319 1.00 91.12 195 VAL A C 1
ATOM 1534 O O . VAL A 1 195 ? 7.521 -9.565 -22.483 1.00 91.12 195 VAL A O 1
ATOM 1537 N N . ASP A 1 196 ? 9.422 -9.348 -21.314 1.00 91.62 196 ASP A N 1
ATOM 1538 C CA . ASP A 1 196 ? 9.067 -10.261 -20.229 1.00 91.62 196 ASP A CA 1
ATOM 1539 C C . ASP A 1 196 ? 8.644 -9.457 -18.996 1.00 91.62 196 ASP A C 1
ATOM 1541 O O . ASP A 1 196 ? 9.466 -8.773 -18.377 1.00 91.62 196 ASP A O 1
ATOM 1545 N N . CYS A 1 197 ? 7.351 -9.506 -18.672 1.00 93.00 197 CYS A N 1
ATOM 1546 C CA . CYS A 1 197 ? 6.761 -8.835 -17.517 1.00 93.00 197 CYS A CA 1
ATOM 1547 C C . CYS A 1 197 ? 6.516 -9.841 -16.386 1.00 93.00 197 CYS A C 1
ATOM 1549 O O . CYS A 1 197 ? 5.733 -10.779 -16.529 1.00 93.00 197 CYS A O 1
ATOM 1551 N N . GLN A 1 198 ? 7.104 -9.588 -15.220 1.00 92.62 198 GLN A N 1
ATOM 1552 C CA . GLN A 1 198 ? 6.932 -10.397 -14.020 1.00 92.62 198 GLN A CA 1
ATOM 1553 C C . GLN A 1 198 ? 6.525 -9.532 -12.826 1.00 92.62 198 GLN A C 1
ATOM 1555 O O . GLN A 1 198 ? 7.187 -8.556 -12.481 1.00 92.62 198 GLN A O 1
ATOM 1560 N N . THR A 1 199 ? 5.465 -9.922 -12.121 1.00 92.38 199 THR A N 1
ATOM 1561 C CA . THR A 1 199 ? 5.110 -9.319 -10.829 1.00 92.38 199 THR A CA 1
ATOM 1562 C C . THR A 1 199 ? 5.821 -10.055 -9.694 1.00 92.38 199 THR A C 1
ATOM 1564 O O . THR A 1 199 ? 5.716 -11.276 -9.570 1.00 92.38 199 THR A O 1
ATOM 1567 N N . LEU A 1 200 ? 6.541 -9.315 -8.850 1.00 91.31 200 LEU A N 1
ATOM 1568 C CA . LEU A 1 200 ? 7.174 -9.855 -7.648 1.00 91.31 200 LEU A CA 1
ATOM 1569 C C . LEU A 1 200 ? 6.145 -9.967 -6.505 1.00 91.31 200 LEU A C 1
ATOM 1571 O O . LEU A 1 200 ? 5.174 -9.202 -6.479 1.00 91.31 200 LEU A O 1
ATOM 1575 N N . PRO A 1 201 ? 6.351 -10.873 -5.527 1.00 88.88 201 PRO A N 1
ATOM 1576 C CA . PRO A 1 201 ? 5.497 -10.986 -4.358 1.00 88.88 201 PRO A CA 1
ATOM 1577 C C . PRO A 1 201 ? 5.336 -9.636 -3.655 1.00 88.88 201 PRO A C 1
ATOM 1579 O O . PRO A 1 201 ? 6.336 -8.984 -3.330 1.00 88.88 201 PRO A O 1
ATOM 1582 N N . PRO A 1 202 ? 4.094 -9.203 -3.400 1.00 89.62 202 PRO A N 1
ATOM 1583 C CA . PRO A 1 202 ? 3.871 -7.974 -2.670 1.00 89.62 202 PRO A CA 1
ATOM 1584 C C . PRO A 1 202 ? 4.420 -8.092 -1.248 1.00 89.62 202 PRO A C 1
ATOM 1586 O O . PRO A 1 202 ? 4.362 -9.155 -0.632 1.00 89.62 202 PRO A O 1
ATOM 1589 N N . THR A 1 203 ? 4.934 -6.989 -0.713 1.00 88.56 203 THR A N 1
ATOM 1590 C CA . THR A 1 203 ? 5.545 -6.962 0.618 1.00 88.56 203 THR A CA 1
ATOM 1591 C C . THR A 1 203 ? 5.101 -5.724 1.379 1.00 88.56 203 THR A C 1
ATOM 1593 O O . THR A 1 203 ? 5.203 -4.606 0.881 1.00 88.56 203 THR A O 1
ATOM 1596 N N . ALA A 1 204 ? 4.634 -5.924 2.610 1.00 88.19 204 ALA A N 1
ATOM 1597 C CA . ALA A 1 204 ? 4.441 -4.848 3.572 1.00 88.19 204 ALA A CA 1
ATOM 1598 C C . ALA A 1 204 ? 5.713 -4.665 4.397 1.00 88.19 204 ALA A C 1
ATOM 1600 O O . ALA A 1 204 ? 6.332 -5.639 4.831 1.00 88.19 204 ALA A O 1
ATOM 1601 N N . CYS A 1 205 ? 6.083 -3.422 4.663 1.00 88.44 205 CYS A N 1
ATOM 1602 C CA . CYS A 1 205 ? 7.125 -3.109 5.620 1.00 88.44 205 CYS A CA 1
ATOM 1603 C C . CYS A 1 205 ? 6.718 -1.954 6.519 1.00 88.44 205 CYS A C 1
ATOM 1605 O O . CYS A 1 205 ? 5.928 -1.080 6.167 1.00 88.44 205 CYS A O 1
ATOM 1607 N N . LYS A 1 206 ? 7.238 -1.992 7.738 1.00 88.25 206 LYS A N 1
ATOM 1608 C CA . LYS A 1 206 ? 7.065 -0.907 8.692 1.00 88.25 206 LYS A CA 1
ATOM 1609 C C . LYS A 1 206 ? 7.979 0.231 8.280 1.00 88.25 206 LYS A C 1
ATOM 1611 O O . LYS A 1 206 ? 9.087 -0.022 7.805 1.00 88.25 206 LYS A O 1
ATOM 1616 N N . PHE A 1 207 ? 7.542 1.466 8.499 1.00 88.69 207 PHE A N 1
ATOM 1617 C CA . PHE A 1 207 ? 8.457 2.590 8.357 1.00 88.69 207 PHE A CA 1
ATOM 1618 C C . PHE A 1 207 ? 9.694 2.353 9.212 1.00 88.69 207 PHE A C 1
ATOM 1620 O O . PHE A 1 207 ? 9.613 1.763 10.291 1.00 88.69 207 PHE A O 1
ATOM 1627 N N . GLU A 1 208 ? 10.839 2.810 8.709 1.00 86.44 208 GLU A N 1
ATOM 1628 C CA . GLU A 1 208 ? 12.111 2.793 9.432 1.00 86.44 208 GLU A CA 1
ATOM 1629 C C . GLU A 1 208 ? 12.670 1.378 9.634 1.00 86.44 208 GLU A C 1
ATOM 1631 O O . GLU A 1 208 ? 13.677 1.168 10.313 1.00 86.44 208 GLU A O 1
ATOM 1636 N N . ARG A 1 209 ? 12.020 0.390 9.011 1.00 84.62 209 ARG A N 1
ATOM 1637 C CA . ARG A 1 209 ? 12.473 -0.989 8.918 1.00 84.62 209 ARG A CA 1
ATOM 1638 C C . ARG A 1 209 ? 12.579 -1.344 7.445 1.00 84.62 209 ARG A C 1
ATOM 1640 O O . ARG A 1 209 ? 11.610 -1.268 6.696 1.00 84.62 209 ARG A O 1
ATOM 1647 N N . GLY A 1 210 ? 13.778 -1.736 7.031 1.00 85.50 210 GLY A N 1
ATOM 1648 C CA . GLY A 1 210 ? 13.996 -2.221 5.676 1.00 85.50 210 GLY A CA 1
ATOM 1649 C C . GLY A 1 210 ? 13.229 -3.516 5.420 1.00 85.50 210 GLY A C 1
ATOM 1650 O O . GLY A 1 210 ? 13.078 -4.343 6.319 1.00 85.50 210 GLY A O 1
ATOM 1651 N N . CYS A 1 211 ? 12.787 -3.715 4.186 1.00 88.31 211 CYS A N 1
ATOM 1652 C CA . CYS A 1 211 ? 12.371 -5.016 3.685 1.00 88.31 211 CYS A CA 1
ATOM 1653 C C . CYS A 1 211 ? 13.163 -5.387 2.438 1.00 88.31 211 CYS A C 1
ATOM 1655 O O . CYS A 1 211 ? 13.852 -4.562 1.834 1.00 88.31 211 CYS A O 1
ATOM 1657 N N . CYS A 1 212 ? 13.079 -6.659 2.077 1.00 88.19 212 CYS A N 1
ATOM 1658 C CA . CYS A 1 212 ? 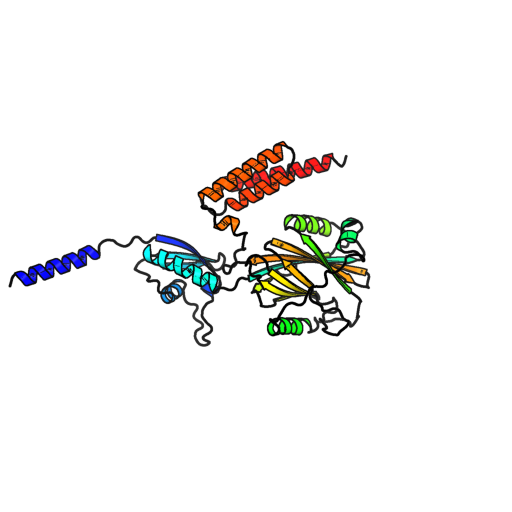13.726 -7.196 0.901 1.00 88.19 212 CYS A CA 1
ATOM 1659 C C . CYS A 1 212 ? 12.760 -8.131 0.182 1.00 88.19 212 CYS A C 1
ATOM 1661 O O . CYS A 1 212 ? 12.110 -8.956 0.824 1.00 88.19 212 CYS A O 1
ATOM 1663 N N . ILE A 1 213 ? 12.671 -7.979 -1.134 1.00 87.75 213 ILE A N 1
ATOM 1664 C CA . ILE A 1 213 ? 11.878 -8.825 -2.021 1.00 87.75 213 ILE A CA 1
ATOM 1665 C C . ILE A 1 213 ? 12.859 -9.588 -2.902 1.00 87.75 213 ILE A C 1
ATOM 1667 O O . ILE A 1 213 ? 13.688 -8.970 -3.570 1.00 87.75 213 ILE A O 1
ATOM 1671 N N . GLU A 1 214 ? 12.775 -10.916 -2.890 1.00 83.50 214 GLU A N 1
ATOM 1672 C CA . GLU A 1 214 ? 13.673 -11.799 -3.635 1.00 83.50 214 GLU A CA 1
ATOM 1673 C C . GLU A 1 214 ? 12.873 -12.802 -4.467 1.00 83.50 214 GLU A C 1
ATOM 1675 O O . GLU A 1 214 ? 12.036 -13.534 -3.936 1.00 83.50 214 GLU A O 1
ATOM 1680 N N . VAL A 1 215 ? 13.133 -12.825 -5.776 1.00 81.19 215 VAL A N 1
ATOM 1681 C CA . VAL A 1 215 ? 12.549 -13.778 -6.726 1.00 81.19 215 VAL A CA 1
ATOM 1682 C C . VAL A 1 215 ? 13.609 -14.171 -7.744 1.00 81.19 215 VAL A C 1
ATOM 1684 O O . VAL A 1 215 ? 14.012 -13.361 -8.578 1.00 81.19 215 VAL A O 1
ATOM 1687 N N . GLY A 1 216 ? 14.058 -15.425 -7.684 1.00 80.75 216 GLY A N 1
ATOM 1688 C CA . GLY A 1 216 ? 15.156 -15.898 -8.526 1.00 80.75 216 GLY A CA 1
ATOM 1689 C C . GLY A 1 216 ? 16.418 -15.066 -8.292 1.00 80.75 216 GLY A C 1
ATOM 1690 O O . GLY A 1 216 ? 16.935 -15.024 -7.181 1.00 80.75 216 GLY A O 1
ATOM 1691 N N . GLU A 1 217 ? 16.888 -14.390 -9.337 1.00 74.00 217 GLU A N 1
ATOM 1692 C CA . GLU A 1 217 ? 18.071 -13.516 -9.301 1.00 74.00 217 GLU A CA 1
ATOM 1693 C C . GLU A 1 217 ? 17.727 -12.051 -8.975 1.00 74.00 217 GLU A C 1
ATOM 1695 O O . GLU A 1 217 ? 18.613 -11.245 -8.692 1.00 74.00 217 GLU A O 1
ATOM 1700 N N . THR A 1 218 ? 16.442 -11.680 -8.997 1.00 80.19 218 THR A N 1
ATOM 1701 C CA . THR A 1 218 ? 16.004 -10.329 -8.644 1.00 80.19 218 THR A CA 1
ATOM 1702 C C . THR A 1 218 ? 15.952 -10.185 -7.131 1.00 80.19 218 THR A C 1
ATOM 1704 O O . THR A 1 218 ? 15.123 -10.820 -6.478 1.00 80.19 218 THR A O 1
ATOM 1707 N N . ARG A 1 219 ? 16.755 -9.269 -6.576 1.00 83.50 219 ARG A N 1
ATOM 1708 C CA . ARG A 1 219 ? 16.605 -8.805 -5.192 1.00 83.50 219 ARG A CA 1
ATOM 1709 C C . ARG A 1 219 ? 16.456 -7.283 -5.117 1.00 83.50 219 ARG A C 1
ATOM 1711 O O . ARG A 1 219 ? 17.320 -6.537 -5.589 1.00 83.50 219 ARG A O 1
ATOM 1718 N N . VAL A 1 220 ? 15.364 -6.834 -4.502 1.00 89.56 220 VAL A N 1
ATOM 1719 C CA . VAL A 1 220 ? 15.032 -5.419 -4.289 1.00 89.56 220 VAL A CA 1
ATOM 1720 C C . VAL A 1 220 ? 14.950 -5.150 -2.792 1.00 89.56 220 VAL A C 1
ATOM 1722 O O . VAL A 1 220 ? 14.053 -5.646 -2.113 1.00 89.56 220 VAL A O 1
ATOM 1725 N N . GLY A 1 221 ? 15.886 -4.362 -2.271 1.00 91.50 221 GLY A N 1
ATOM 1726 C CA . GLY A 1 221 ? 15.816 -3.836 -0.914 1.00 91.50 221 GLY A CA 1
ATOM 1727 C C . GLY A 1 221 ? 15.081 -2.507 -0.892 1.00 91.50 221 GLY A C 1
ATOM 1728 O O . GLY A 1 221 ? 15.320 -1.650 -1.740 1.00 91.50 221 GLY A O 1
ATOM 1729 N N . ILE A 1 222 ? 14.200 -2.315 0.081 1.00 93.44 222 ILE A N 1
ATOM 1730 C CA . ILE A 1 222 ? 13.441 -1.077 0.237 1.00 93.44 222 ILE A CA 1
ATOM 1731 C C . ILE A 1 222 ? 13.529 -0.630 1.686 1.00 93.44 222 ILE A C 1
ATOM 1733 O O . ILE A 1 222 ? 13.296 -1.414 2.602 1.00 93.44 222 ILE A O 1
ATOM 1737 N N . TYR A 1 223 ? 13.846 0.642 1.894 1.00 93.94 223 TYR A N 1
ATOM 1738 C CA . TYR A 1 223 ? 13.882 1.261 3.208 1.00 93.94 223 TYR A CA 1
ATOM 1739 C C . TYR A 1 223 ? 13.037 2.542 3.201 1.00 93.94 223 TYR A C 1
ATOM 1741 O O . TYR A 1 223 ? 13.473 3.548 2.635 1.00 93.94 223 TYR A O 1
ATOM 1749 N N . PRO A 1 224 ? 11.821 2.505 3.768 1.00 94.81 224 PRO A N 1
ATOM 1750 C CA . PRO A 1 224 ? 10.932 3.658 3.808 1.00 94.81 224 PRO A CA 1
ATOM 1751 C C . PRO A 1 224 ? 11.093 4.470 5.098 1.00 94.81 224 PRO A C 1
ATOM 1753 O O . PRO A 1 224 ? 11.158 3.917 6.193 1.00 94.81 224 PRO A O 1
ATOM 1756 N N . GLU A 1 225 ? 11.057 5.789 4.986 1.00 93.38 225 GLU A N 1
ATOM 1757 C CA . GLU A 1 225 ? 11.023 6.743 6.092 1.00 93.38 225 GLU A CA 1
ATOM 1758 C C . GLU A 1 225 ? 9.767 7.601 5.955 1.00 93.38 225 GLU A C 1
ATOM 1760 O O . GLU A 1 225 ? 9.535 8.216 4.917 1.00 93.38 225 GLU A O 1
ATOM 1765 N N . LEU A 1 226 ? 8.924 7.624 6.984 1.00 91.50 226 LEU A N 1
ATOM 1766 C CA . LEU A 1 226 ? 7.721 8.449 6.966 1.00 91.50 226 LEU A CA 1
ATOM 1767 C C . LEU A 1 226 ? 8.102 9.915 7.191 1.00 91.50 226 LEU A C 1
ATOM 1769 O O . LEU A 1 226 ? 8.892 10.207 8.088 1.00 91.50 226 LEU A O 1
ATOM 1773 N N . ARG A 1 227 ? 7.548 10.832 6.394 1.00 90.06 227 ARG A N 1
ATOM 1774 C CA . ARG A 1 227 ? 7.790 12.271 6.557 1.00 90.06 227 ARG A CA 1
ATOM 1775 C C . ARG A 1 227 ? 6.859 12.871 7.613 1.00 90.06 227 ARG A C 1
ATOM 1777 O O . ARG A 1 227 ? 5.877 12.255 8.030 1.00 90.06 227 ARG A O 1
ATOM 1784 N N . ASP A 1 228 ? 7.161 14.102 8.021 1.00 83.94 228 ASP A N 1
ATOM 1785 C CA . ASP A 1 228 ? 6.411 14.827 9.056 1.00 83.94 228 ASP A CA 1
ATOM 1786 C C . ASP A 1 228 ? 4.928 15.025 8.704 1.00 83.94 228 ASP A C 1
ATOM 1788 O O . ASP A 1 228 ? 4.089 15.080 9.599 1.00 83.94 228 ASP A O 1
ATOM 1792 N N . ASP A 1 229 ? 4.593 15.087 7.409 1.00 82.31 229 ASP A N 1
ATOM 1793 C CA . ASP A 1 229 ? 3.214 15.226 6.925 1.00 82.31 229 ASP A CA 1
ATOM 1794 C C . ASP A 1 229 ? 2.375 13.953 7.080 1.00 82.31 229 ASP A C 1
ATOM 1796 O O . ASP A 1 229 ? 1.171 13.996 6.846 1.00 82.31 229 ASP A O 1
ATOM 1800 N N . GLN A 1 230 ? 2.986 12.830 7.482 1.00 81.88 230 GLN A N 1
ATOM 1801 C CA . GLN A 1 230 ? 2.304 11.570 7.764 1.00 81.88 230 GLN A CA 1
ATOM 1802 C C . GLN A 1 230 ? 1.574 10.938 6.555 1.00 81.88 230 GLN A C 1
ATOM 1804 O O . GLN A 1 230 ? 0.919 9.900 6.720 1.00 81.88 230 GLN A O 1
ATOM 1809 N N . GLU A 1 231 ? 1.733 11.516 5.361 1.00 82.12 231 GLU A N 1
ATOM 1810 C CA . GLU A 1 231 ? 1.079 11.150 4.097 1.00 82.12 231 GLU A CA 1
ATOM 1811 C C . GLU A 1 231 ? 2.081 10.851 2.974 1.00 82.12 231 GLU A C 1
ATOM 1813 O O . GLU A 1 231 ? 1.730 10.224 1.969 1.00 82.12 231 GLU A O 1
ATOM 1818 N N . THR A 1 232 ? 3.330 11.288 3.130 1.00 90.19 232 THR A N 1
ATOM 1819 C CA . THR A 1 232 ? 4.426 11.001 2.212 1.00 90.19 232 THR A CA 1
ATOM 1820 C C . THR A 1 232 ? 5.521 10.202 2.905 1.00 90.19 232 THR A C 1
ATOM 1822 O O . THR A 1 232 ? 5.750 10.301 4.112 1.00 90.19 232 THR A O 1
ATOM 1825 N N . ALA A 1 233 ? 6.220 9.391 2.120 1.00 93.12 233 ALA A N 1
ATOM 1826 C CA . ALA A 1 233 ? 7.373 8.635 2.572 1.00 93.12 233 ALA A CA 1
ATOM 1827 C C . ALA A 1 233 ? 8.579 8.933 1.685 1.00 93.12 233 ALA A C 1
ATOM 1829 O O . ALA A 1 233 ? 8.439 9.058 0.473 1.00 93.12 233 ALA A O 1
ATOM 1830 N N . GLU A 1 234 ? 9.762 9.029 2.273 1.00 95.69 234 GLU A N 1
ATOM 1831 C CA . GLU A 1 234 ? 11.022 8.966 1.543 1.00 95.69 234 GLU A CA 1
ATOM 1832 C C . GLU A 1 234 ? 11.459 7.503 1.467 1.00 95.69 234 GLU A C 1
ATOM 1834 O O . GLU A 1 234 ? 11.572 6.824 2.484 1.00 95.69 234 GLU A O 1
ATOM 1839 N N . VAL A 1 235 ? 11.669 6.978 0.267 1.00 94.62 235 VAL A N 1
ATOM 1840 C CA . VAL A 1 235 ? 11.970 5.563 0.050 1.00 94.62 235 VAL A CA 1
ATOM 1841 C C . VAL A 1 235 ? 13.354 5.439 -0.559 1.00 94.62 235 VAL A C 1
ATOM 1843 O O . VAL A 1 235 ? 13.591 5.901 -1.670 1.00 94.62 235 VAL A O 1
ATOM 1846 N N . SER A 1 236 ? 14.264 4.788 0.165 1.00 93.94 236 SER A N 1
ATOM 1847 C CA . SER A 1 236 ? 15.559 4.357 -0.363 1.00 93.94 236 SER A CA 1
ATOM 1848 C C . SER A 1 236 ? 15.420 2.967 -0.980 1.00 93.94 236 SER A C 1
ATOM 1850 O O . SER A 1 236 ? 15.062 2.010 -0.291 1.00 93.94 236 SER A O 1
ATOM 1852 N N . ILE A 1 237 ? 15.717 2.850 -2.270 1.00 92.38 237 ILE A N 1
ATOM 1853 C CA . ILE A 1 237 ? 15.560 1.630 -3.058 1.00 92.38 237 ILE A CA 1
ATOM 1854 C C . ILE A 1 237 ? 16.937 1.120 -3.457 1.00 92.38 237 ILE A C 1
ATOM 1856 O O . ILE A 1 237 ? 17.754 1.835 -4.038 1.00 92.38 237 ILE A O 1
ATOM 1860 N N . PHE A 1 238 ? 17.181 -0.144 -3.156 1.00 88.62 238 PHE A N 1
ATOM 1861 C CA . PHE A 1 238 ? 18.436 -0.828 -3.382 1.00 88.62 238 PHE A CA 1
ATOM 1862 C C . PHE A 1 238 ? 18.205 -1.952 -4.387 1.00 88.62 238 PHE A C 1
ATOM 1864 O O . PHE A 1 238 ? 17.543 -2.945 -4.086 1.00 88.62 238 PHE A O 1
ATOM 1871 N N . LEU A 1 239 ? 18.757 -1.802 -5.587 1.00 85.00 239 LEU A N 1
ATOM 1872 C CA . LEU A 1 239 ? 18.660 -2.815 -6.632 1.00 85.00 239 LEU A CA 1
ATOM 1873 C C . LEU A 1 239 ? 19.963 -3.603 -6.705 1.00 85.00 239 LEU A C 1
ATOM 1875 O O . LEU A 1 239 ? 21.030 -3.058 -7.020 1.00 85.00 239 LEU A O 1
ATOM 1879 N N . THR A 1 240 ? 19.870 -4.898 -6.406 1.00 73.50 240 THR A N 1
ATOM 1880 C CA . THR A 1 240 ? 20.982 -5.807 -6.686 1.00 73.50 240 THR A CA 1
ATOM 1881 C C . THR A 1 240 ? 21.186 -5.910 -8.200 1.00 73.50 240 THR A C 1
ATOM 1883 O O . THR A 1 240 ? 20.205 -5.907 -8.953 1.00 73.50 240 THR A O 1
ATOM 1886 N N . PRO A 1 241 ? 22.445 -5.933 -8.667 1.00 67.12 241 PRO A N 1
ATOM 1887 C CA . PRO A 1 241 ? 22.740 -6.250 -10.057 1.00 67.12 241 PRO A CA 1
ATOM 1888 C C . PRO A 1 241 ? 22.282 -7.680 -10.372 1.00 67.12 241 PRO A C 1
ATOM 1890 O O . PRO A 1 241 ? 22.153 -8.502 -9.466 1.00 67.12 241 PRO A O 1
ATOM 1893 N N . GLN A 1 242 ? 22.089 -7.993 -11.656 1.00 59.94 242 GLN A N 1
ATOM 1894 C CA . GLN A 1 242 ? 21.726 -9.347 -12.110 1.00 59.94 242 GLN A CA 1
ATOM 1895 C C . GLN A 1 242 ? 22.720 -10.418 -11.625 1.00 59.94 242 GLN A C 1
ATOM 1897 O O . GLN A 1 242 ? 22.334 -11.547 -11.353 1.00 59.94 242 GLN A O 1
ATOM 1902 N N . SER A 1 243 ? 23.981 -10.042 -11.390 1.00 56.41 243 SER A N 1
ATOM 1903 C CA . SER A 1 243 ? 24.995 -10.885 -10.749 1.00 56.41 243 SER A CA 1
ATOM 1904 C C . SER A 1 243 ? 24.828 -11.028 -9.221 1.00 56.41 243 SER A C 1
ATOM 1906 O O . SER A 1 243 ? 25.760 -11.402 -8.511 1.00 56.41 243 SER A O 1
ATOM 1908 N N . GLY A 1 244 ? 23.659 -10.726 -8.657 1.00 55.66 244 GLY A N 1
ATOM 1909 C CA . GLY A 1 244 ? 23.232 -11.171 -7.330 1.00 55.66 244 GLY A CA 1
ATOM 1910 C C . GLY A 1 244 ? 23.936 -10.561 -6.112 1.00 55.66 244 GLY A C 1
ATOM 1911 O O . GLY A 1 244 ? 23.556 -10.901 -4.994 1.00 55.66 244 GLY A O 1
ATOM 1912 N N . ARG A 1 245 ? 24.943 -9.689 -6.262 1.00 55.94 245 ARG A N 1
ATOM 1913 C CA . ARG A 1 245 ? 25.672 -9.072 -5.132 1.00 55.94 245 ARG A CA 1
ATOM 1914 C C . ARG A 1 245 ? 25.527 -7.558 -5.104 1.00 55.94 245 ARG A C 1
ATOM 1916 O O . ARG A 1 245 ? 25.922 -6.877 -6.044 1.00 55.94 245 ARG A O 1
ATOM 1923 N N . PHE A 1 246 ? 25.052 -7.013 -3.988 1.00 56.09 246 PHE A N 1
ATOM 1924 C CA . PHE A 1 246 ? 25.265 -5.601 -3.671 1.00 56.09 246 PHE A CA 1
ATOM 1925 C C . PHE A 1 246 ? 26.726 -5.393 -3.223 1.00 56.09 246 PHE A C 1
ATOM 1927 O O . PHE A 1 246 ? 27.242 -6.174 -2.428 1.00 56.09 246 PHE A O 1
ATOM 1934 N N . SER A 1 247 ? 27.418 -4.379 -3.750 1.00 54.19 247 SER A N 1
ATOM 1935 C CA . SER A 1 247 ? 28.819 -4.073 -3.416 1.00 54.19 247 SER A CA 1
ATOM 1936 C C . SER A 1 247 ? 28.933 -2.609 -3.014 1.00 54.19 247 SER A C 1
ATOM 1938 O O . SER A 1 247 ? 28.661 -1.733 -3.823 1.00 54.19 247 SER A O 1
ATOM 1940 N N . GLU A 1 248 ? 29.358 -2.319 -1.783 1.00 52.88 248 GLU A N 1
ATOM 1941 C CA . GLU A 1 248 ? 29.624 -0.944 -1.324 1.00 52.88 248 GLU A CA 1
ATOM 1942 C C . GLU A 1 248 ? 30.961 -0.374 -1.849 1.00 52.88 248 GLU A C 1
ATOM 1944 O O . GLU A 1 248 ? 31.427 0.668 -1.380 1.00 52.88 248 GLU A O 1
ATOM 1949 N N . ARG A 1 249 ? 31.637 -1.046 -2.794 1.00 53.19 249 ARG A N 1
ATOM 1950 C CA . ARG A 1 249 ? 32.950 -0.592 -3.265 1.00 53.19 249 ARG A CA 1
ATOM 1951 C C . ARG A 1 249 ? 32.841 0.780 -3.948 1.00 53.19 249 ARG A C 1
ATOM 1953 O O . ARG A 1 249 ? 32.023 0.951 -4.852 1.00 53.19 249 ARG A O 1
ATOM 1960 N N . PRO A 1 250 ? 33.695 1.757 -3.585 1.00 42.34 250 PRO A N 1
ATOM 1961 C CA . PRO A 1 250 ? 33.741 3.051 -4.259 1.00 42.34 250 PRO A CA 1
ATOM 1962 C C . PRO A 1 250 ? 33.969 2.869 -5.769 1.00 42.34 250 PRO A C 1
ATOM 1964 O O . PRO A 1 250 ? 35.004 2.349 -6.177 1.00 42.34 250 PRO A O 1
ATOM 1967 N N . GLY A 1 251 ? 33.000 3.282 -6.592 1.00 49.31 251 GLY A N 1
ATOM 1968 C CA . GLY A 1 251 ? 33.033 3.143 -8.057 1.00 49.31 251 GLY A CA 1
ATOM 1969 C C . GLY A 1 251 ? 32.133 2.039 -8.631 1.00 49.31 251 GLY A C 1
ATOM 1970 O O . GLY A 1 251 ? 31.794 2.104 -9.808 1.00 49.31 251 GLY A O 1
ATOM 1971 N N . GLU A 1 252 ? 31.668 1.092 -7.812 1.00 55.47 252 GLU A N 1
ATOM 1972 C CA . GLU A 1 252 ? 30.603 0.143 -8.157 1.00 55.47 252 GLU A CA 1
ATOM 1973 C C . GLU A 1 252 ? 29.306 0.701 -7.561 1.00 55.47 252 GLU A C 1
ATOM 1975 O O . GLU A 1 252 ? 29.085 0.670 -6.355 1.00 55.47 252 GLU A O 1
ATOM 1980 N N . THR A 1 253 ? 28.480 1.351 -8.381 1.00 49.75 253 THR A N 1
ATOM 1981 C CA . THR A 1 253 ? 27.317 2.126 -7.928 1.00 49.75 253 THR A CA 1
ATOM 1982 C C . THR A 1 253 ? 26.289 1.255 -7.213 1.00 49.75 253 THR A C 1
ATOM 1984 O O . THR A 1 253 ? 25.390 0.675 -7.819 1.00 49.75 253 THR A O 1
ATOM 1987 N N . ALA A 1 254 ? 26.388 1.229 -5.891 1.00 57.56 254 ALA A N 1
ATOM 1988 C CA . ALA A 1 254 ? 25.368 0.750 -4.973 1.00 57.56 254 ALA A CA 1
ATOM 1989 C C . ALA A 1 254 ? 24.811 1.927 -4.152 1.00 57.56 254 ALA A C 1
ATOM 1991 O O . ALA A 1 254 ? 24.527 1.829 -2.962 1.00 57.56 254 ALA A O 1
ATOM 1992 N N . VAL A 1 255 ? 24.689 3.092 -4.796 1.00 69.25 255 VAL A N 1
ATOM 1993 C CA . VAL A 1 255 ? 23.992 4.236 -4.208 1.00 69.25 255 VAL A CA 1
ATOM 1994 C C . VAL A 1 255 ? 22.498 3.914 -4.254 1.00 69.25 255 VAL A C 1
ATOM 1996 O O . VAL A 1 255 ? 21.992 3.636 -5.346 1.00 69.25 255 VAL A O 1
ATOM 1999 N N . PRO A 1 256 ? 21.787 3.901 -3.112 1.00 84.44 256 PRO A N 1
ATOM 2000 C CA . PRO A 1 256 ? 20.344 3.733 -3.133 1.00 84.44 256 PRO A CA 1
ATOM 2001 C C . PRO A 1 256 ? 19.701 4.841 -3.957 1.00 84.44 256 PRO A C 1
ATOM 2003 O O . PRO A 1 256 ? 20.105 6.002 -3.886 1.00 84.44 256 PRO A O 1
ATOM 2006 N N . ILE A 1 257 ? 18.666 4.485 -4.705 1.00 88.44 257 ILE A N 1
ATOM 2007 C CA . ILE A 1 257 ? 17.799 5.471 -5.333 1.00 88.44 257 ILE A CA 1
ATOM 2008 C C . ILE A 1 257 ? 16.846 5.976 -4.258 1.00 88.44 257 ILE A C 1
ATOM 2010 O O . ILE A 1 257 ? 16.071 5.190 -3.717 1.00 88.44 257 ILE A O 1
ATOM 2014 N N . SER A 1 258 ? 16.892 7.267 -3.956 1.00 90.94 258 SER A N 1
ATOM 2015 C CA . SER A 1 258 ? 15.933 7.895 -3.048 1.00 90.94 258 SER A CA 1
ATOM 2016 C C . SER A 1 258 ? 14.791 8.523 -3.838 1.00 90.94 258 SER A C 1
ATOM 2018 O O . SER A 1 258 ? 15.029 9.229 -4.819 1.00 90.94 258 SER A O 1
ATOM 2020 N N . ALA A 1 259 ? 13.558 8.259 -3.419 1.00 92.31 259 ALA A N 1
ATOM 2021 C CA . ALA A 1 259 ? 12.357 8.813 -4.024 1.00 92.31 259 ALA A CA 1
ATOM 2022 C C . ALA A 1 259 ? 11.317 9.150 -2.954 1.00 92.31 259 ALA A C 1
ATOM 2024 O O . ALA A 1 259 ? 11.028 8.327 -2.086 1.00 92.31 259 ALA A O 1
ATOM 2025 N N . SER A 1 260 ? 10.684 10.317 -3.071 1.00 92.94 260 SER A N 1
ATOM 2026 C CA . SER A 1 260 ? 9.526 10.660 -2.247 1.00 92.94 260 SER A CA 1
ATOM 2027 C C . SER A 1 260 ? 8.252 10.102 -2.883 1.00 92.94 260 SER A C 1
ATOM 2029 O O . SER A 1 260 ? 7.991 10.354 -4.061 1.00 92.94 260 SER A O 1
ATOM 2031 N N . VAL A 1 261 ? 7.466 9.345 -2.117 1.00 92.12 261 VAL A N 1
ATOM 2032 C CA . VAL A 1 261 ? 6.235 8.692 -2.577 1.00 92.12 261 VAL A CA 1
ATOM 2033 C C . VAL A 1 261 ? 5.020 9.068 -1.751 1.00 92.12 261 VAL A C 1
ATOM 2035 O O . VAL A 1 261 ? 5.105 9.315 -0.547 1.00 92.12 261 VAL A O 1
ATOM 2038 N N . ARG A 1 262 ? 3.864 9.027 -2.409 1.00 90.81 262 ARG A N 1
ATOM 2039 C CA . ARG A 1 262 ? 2.532 9.067 -1.799 1.00 90.81 262 ARG A CA 1
ATOM 2040 C C . ARG A 1 262 ? 1.840 7.711 -1.893 1.00 90.81 262 ARG A C 1
ATOM 2042 O O . ARG A 1 262 ? 2.229 6.834 -2.669 1.00 90.81 262 ARG A O 1
ATOM 2049 N N . SER A 1 263 ? 0.765 7.556 -1.126 1.00 87.62 263 SER A N 1
ATOM 2050 C CA . SER A 1 263 ? -0.127 6.403 -1.259 1.00 87.62 263 SER A CA 1
ATOM 2051 C C . SER A 1 263 ? -0.710 6.320 -2.682 1.00 87.62 263 SER A C 1
ATOM 2053 O O . SER A 1 263 ? -1.180 7.316 -3.227 1.00 87.62 263 SER A O 1
ATOM 2055 N N . ASN A 1 264 ? -0.673 5.129 -3.283 1.00 86.06 264 ASN A N 1
ATOM 2056 C CA . ASN A 1 264 ? -1.083 4.805 -4.659 1.00 86.06 264 ASN A CA 1
ATOM 2057 C C . ASN A 1 264 ? -0.260 5.465 -5.784 1.00 86.06 264 ASN A C 1
ATOM 2059 O O . ASN A 1 264 ? -0.691 5.473 -6.939 1.00 86.06 264 ASN A O 1
ATOM 2063 N N . GLN A 1 265 ? 0.924 5.995 -5.479 1.00 91.25 265 GLN A N 1
ATOM 2064 C CA . GLN A 1 265 ? 1.878 6.429 -6.496 1.00 91.25 265 GLN A CA 1
ATOM 2065 C C . GLN A 1 265 ? 2.724 5.243 -6.978 1.00 91.25 265 GLN A C 1
ATOM 2067 O O . GLN A 1 265 ? 3.022 4.323 -6.212 1.00 91.25 265 GLN A O 1
ATOM 2072 N N . VAL A 1 266 ? 3.120 5.268 -8.249 1.00 94.69 266 VAL A N 1
ATOM 2073 C CA . VAL A 1 266 ? 4.033 4.283 -8.836 1.00 94.69 266 VAL A CA 1
ATOM 2074 C C . VAL A 1 266 ? 5.327 4.978 -9.230 1.00 94.69 266 VAL A C 1
ATOM 2076 O O . VAL A 1 266 ? 5.310 5.917 -10.024 1.00 94.69 266 VAL A O 1
ATOM 2079 N N . ILE A 1 267 ? 6.452 4.521 -8.686 1.00 95.00 267 ILE A N 1
ATOM 2080 C CA . ILE A 1 267 ? 7.780 4.943 -9.135 1.00 95.00 267 ILE A CA 1
ATOM 2081 C C . ILE A 1 267 ? 8.206 4.029 -10.276 1.00 95.00 267 ILE A C 1
ATOM 2083 O O . ILE A 1 267 ? 8.146 2.807 -10.147 1.00 95.00 267 ILE A O 1
ATOM 2087 N N . VAL A 1 268 ? 8.679 4.616 -11.369 1.00 94.12 268 VAL A N 1
ATOM 2088 C CA . VAL A 1 268 ? 9.291 3.880 -12.473 1.00 94.12 268 VAL A CA 1
ATOM 2089 C C . VAL A 1 268 ? 10.798 4.016 -12.358 1.00 94.12 268 VAL A C 1
ATOM 2091 O O . VAL A 1 268 ? 11.342 5.112 -12.494 1.00 94.12 268 VAL A O 1
ATOM 2094 N N . LEU A 1 269 ? 11.470 2.903 -12.099 1.00 92.44 269 LEU A N 1
ATOM 2095 C CA . LEU A 1 269 ? 12.920 2.799 -12.109 1.00 92.44 269 LEU A CA 1
ATOM 2096 C C . LEU A 1 269 ? 13.358 2.173 -13.420 1.00 92.44 269 LEU A C 1
ATOM 2098 O O . LEU A 1 269 ? 12.757 1.202 -13.870 1.00 92.44 269 LEU A O 1
ATOM 2102 N N . SER A 1 270 ? 14.420 2.702 -14.006 1.00 89.69 270 SER A N 1
ATOM 2103 C CA . SER A 1 270 ? 15.021 2.138 -15.209 1.00 89.69 270 SER A CA 1
ATOM 2104 C C . SER A 1 270 ? 16.472 1.772 -14.954 1.00 89.69 270 SER A C 1
ATOM 2106 O O . SER A 1 270 ? 17.210 2.527 -14.318 1.00 89.69 270 SER A O 1
ATOM 2108 N N . GLU A 1 271 ? 16.854 0.595 -15.433 1.00 87.62 271 GLU A N 1
ATOM 2109 C CA . GLU A 1 271 ? 18.205 0.057 -15.415 1.00 87.62 271 GLU A CA 1
ATOM 2110 C C . GLU A 1 271 ? 18.580 -0.345 -16.847 1.00 87.62 271 GLU A C 1
ATOM 2112 O O . GLU A 1 271 ? 17.889 -1.135 -17.490 1.00 87.62 271 GLU A O 1
ATOM 2117 N N . VAL A 1 272 ? 19.674 0.226 -17.351 1.00 84.69 272 VAL A N 1
ATOM 2118 C CA . VAL A 1 272 ? 20.256 -0.114 -18.656 1.00 84.69 272 VAL A CA 1
ATOM 2119 C C . VAL A 1 272 ? 21.592 -0.804 -18.410 1.00 84.69 272 VAL A C 1
ATOM 2121 O O . VAL A 1 272 ? 22.508 -0.193 -17.840 1.00 84.69 272 VAL A O 1
ATOM 2124 N N . CYS A 1 273 ? 21.702 -2.064 -18.830 1.00 80.62 273 CYS A N 1
ATOM 2125 C CA . CYS A 1 273 ? 22.919 -2.863 -18.715 1.00 80.62 273 CYS A CA 1
ATOM 2126 C C . CYS A 1 273 ? 23.799 -2.722 -19.963 1.00 80.62 273 CYS A C 1
ATOM 2128 O O . CYS A 1 273 ? 23.316 -2.560 -21.086 1.00 80.62 273 CYS A O 1
ATOM 2130 N N . SER A 1 274 ? 25.119 -2.825 -19.787 1.00 78.12 274 SER A N 1
ATOM 2131 C CA . SER A 1 274 ? 26.080 -2.747 -20.897 1.00 78.12 274 SER A CA 1
ATOM 2132 C C . SER A 1 274 ? 25.934 -3.868 -21.932 1.00 78.12 274 SER A C 1
ATOM 2134 O O . SER A 1 274 ? 26.383 -3.703 -23.063 1.00 78.12 274 SER A O 1
ATOM 2136 N N . ASN A 1 275 ? 25.300 -4.985 -21.571 1.00 79.44 275 ASN A N 1
ATOM 2137 C CA . ASN A 1 275 ? 24.993 -6.089 -22.482 1.00 79.44 275 ASN A CA 1
ATOM 2138 C C . ASN A 1 275 ? 23.778 -5.824 -23.401 1.00 79.44 275 ASN A C 1
ATOM 2140 O O . ASN A 1 275 ? 23.406 -6.695 -24.184 1.00 79.44 275 ASN A O 1
ATOM 2144 N N . GLY A 1 276 ? 23.164 -4.635 -23.324 1.00 82.75 276 GLY A N 1
ATOM 2145 C CA . GLY A 1 276 ? 22.002 -4.250 -24.132 1.00 82.75 276 GLY A CA 1
ATOM 2146 C C . GLY A 1 276 ? 20.657 -4.716 -23.566 1.00 82.75 276 GLY A C 1
ATOM 2147 O O . GLY A 1 276 ? 19.617 -4.442 -24.173 1.00 82.75 276 GLY A O 1
ATOM 2148 N N . MET A 1 277 ? 20.660 -5.388 -22.410 1.00 85.44 277 MET A N 1
ATOM 2149 C CA . MET A 1 277 ? 19.443 -5.676 -21.661 1.00 85.44 277 MET A CA 1
ATOM 2150 C C . MET A 1 277 ? 18.973 -4.433 -20.920 1.00 85.44 277 MET A C 1
ATOM 2152 O O . MET A 1 277 ? 19.729 -3.763 -20.213 1.00 85.44 277 MET A O 1
ATOM 2156 N N . ASN A 1 278 ? 17.686 -4.167 -21.062 1.00 88.12 278 ASN A N 1
ATOM 2157 C CA . ASN A 1 278 ? 16.981 -3.122 -20.359 1.00 88.12 278 ASN A CA 1
ATOM 2158 C C . ASN A 1 278 ? 16.051 -3.751 -19.329 1.00 88.12 278 ASN A C 1
ATOM 2160 O O . ASN A 1 278 ? 15.444 -4.803 -19.556 1.00 88.12 278 ASN A O 1
ATOM 2164 N N . ARG A 1 279 ? 15.929 -3.075 -18.195 1.00 89.19 279 ARG A N 1
ATOM 2165 C CA . ARG A 1 279 ? 15.058 -3.469 -17.102 1.00 89.19 279 ARG A CA 1
ATOM 2166 C C . ARG A 1 279 ? 14.312 -2.246 -16.596 1.00 89.19 279 ARG A C 1
ATOM 2168 O O . ARG A 1 279 ? 14.908 -1.207 -16.324 1.00 89.19 279 ARG A O 1
ATOM 2175 N N . VAL A 1 280 ? 13.005 -2.382 -16.436 1.00 92.00 280 VAL A N 1
ATOM 2176 C CA . VAL A 1 280 ? 12.147 -1.362 -15.834 1.00 92.00 280 VAL A CA 1
ATOM 2177 C C . VAL A 1 280 ? 11.458 -1.973 -14.624 1.00 92.00 280 VAL A C 1
ATOM 2179 O O . VAL A 1 280 ? 10.893 -3.059 -14.720 1.00 92.00 280 VAL A O 1
ATOM 2182 N N . LEU A 1 281 ? 11.509 -1.297 -13.477 1.00 93.62 281 LEU A N 1
ATOM 2183 C CA . LEU A 1 281 ? 10.756 -1.684 -12.289 1.00 93.62 281 LEU A CA 1
ATOM 2184 C C . LEU A 1 281 ? 9.687 -0.642 -11.993 1.00 93.62 281 LEU A C 1
ATOM 2186 O O . LEU A 1 281 ? 9.973 0.542 -11.836 1.00 93.62 281 LEU A O 1
ATOM 2190 N N . PHE A 1 282 ? 8.463 -1.115 -11.842 1.00 95.81 282 PHE A N 1
ATOM 2191 C CA . PHE A 1 282 ? 7.317 -0.346 -11.404 1.00 95.81 282 PHE A CA 1
ATOM 2192 C C . PHE A 1 282 ? 7.075 -0.639 -9.931 1.00 95.81 282 PHE A C 1
ATOM 2194 O O . PHE A 1 282 ? 6.544 -1.693 -9.586 1.00 95.81 282 PHE A O 1
ATOM 2201 N N . LEU A 1 283 ? 7.485 0.280 -9.062 1.00 95.69 283 LEU A N 1
ATOM 2202 C CA . LEU A 1 283 ? 7.290 0.185 -7.621 1.00 95.69 283 LEU A CA 1
ATOM 2203 C C . LEU A 1 283 ? 6.026 0.955 -7.233 1.00 95.69 283 LEU A C 1
ATOM 2205 O O . LEU A 1 283 ? 6.054 2.176 -7.082 1.00 95.69 283 LEU A O 1
ATOM 2209 N N . LYS A 1 284 ? 4.914 0.240 -7.064 1.00 95.69 284 LYS A N 1
ATOM 2210 C CA . LYS A 1 284 ? 3.665 0.794 -6.537 1.00 95.69 284 LYS A CA 1
ATOM 2211 C C . LYS A 1 284 ? 3.719 0.805 -5.017 1.00 95.69 284 LYS A C 1
ATOM 2213 O O . LYS A 1 284 ? 3.917 -0.245 -4.407 1.00 95.69 284 LYS A O 1
ATOM 2218 N N . SER A 1 285 ? 3.510 1.970 -4.412 1.00 94.06 285 SER A N 1
ATOM 2219 C CA . SER A 1 285 ? 3.482 2.137 -2.959 1.00 94.06 285 SER A CA 1
ATOM 2220 C C . SER A 1 285 ? 2.085 2.457 -2.449 1.00 94.06 285 SER A C 1
ATOM 2222 O O . SER A 1 285 ? 1.379 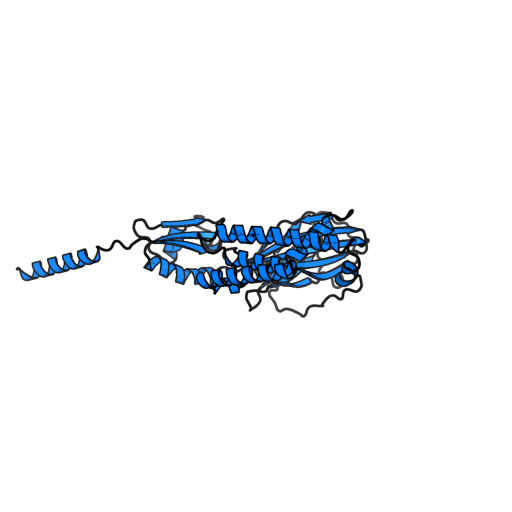3.283 -3.023 1.00 94.06 285 SER A O 1
ATOM 2224 N N . GLN A 1 286 ? 1.703 1.869 -1.322 1.00 92.75 286 GLN A N 1
ATOM 2225 C CA . GLN A 1 286 ? 0.477 2.195 -0.607 1.00 92.75 286 GLN A CA 1
ATOM 2226 C C . GLN A 1 286 ? 0.791 2.352 0.876 1.00 92.75 286 GLN A C 1
ATOM 2228 O O . GLN A 1 286 ? 1.186 1.398 1.538 1.00 92.75 286 GLN A O 1
ATOM 2233 N N . ILE A 1 287 ? 0.642 3.568 1.398 1.00 90.94 287 ILE A N 1
ATOM 2234 C CA . ILE A 1 287 ? 0.841 3.816 2.826 1.00 90.94 287 ILE A CA 1
ATOM 2235 C C . ILE A 1 287 ? -0.388 3.273 3.537 1.00 90.94 287 ILE A C 1
ATOM 2237 O O . ILE A 1 287 ? -1.517 3.628 3.198 1.00 90.94 287 ILE A O 1
ATOM 2241 N N . LEU A 1 288 ? -0.158 2.393 4.497 1.00 86.94 288 LEU A N 1
ATOM 2242 C CA . LEU A 1 288 ? -1.180 1.789 5.322 1.00 86.94 288 LEU A CA 1
ATOM 2243 C C . LEU A 1 288 ? -1.183 2.471 6.683 1.00 86.94 288 LEU A C 1
ATOM 2245 O O . LEU A 1 288 ? -0.140 2.722 7.300 1.00 86.94 288 LEU A O 1
ATOM 2249 N N . ASP A 1 289 ? -2.384 2.756 7.160 1.00 80.94 289 ASP A N 1
ATOM 2250 C CA . ASP A 1 289 ? -2.587 3.092 8.545 1.00 80.94 289 ASP A CA 1
ATOM 2251 C C . ASP A 1 289 ? -2.255 1.867 9.407 1.00 80.94 289 ASP A C 1
ATOM 2253 O O . ASP A 1 289 ? -2.045 0.750 8.911 1.00 80.94 289 ASP A O 1
ATOM 2257 N N . PRO A 1 290 ? -2.189 2.039 10.725 1.00 76.69 290 PRO A N 1
ATOM 2258 C CA . PRO A 1 290 ? -1.803 0.930 11.566 1.00 76.69 290 PRO A CA 1
ATOM 2259 C C . PRO A 1 290 ? -2.845 -0.201 11.599 1.00 76.69 290 PRO A C 1
ATOM 2261 O O . PRO A 1 290 ? -2.495 -1.295 12.028 1.00 76.69 290 PRO A O 1
ATOM 2264 N N . ALA A 1 291 ? -4.079 0.033 11.112 1.00 65.62 291 ALA A N 1
ATOM 2265 C CA . ALA A 1 291 ? -5.132 -0.954 10.822 1.00 65.62 291 ALA A CA 1
ATOM 2266 C C . ALA A 1 291 ? -4.886 -1.800 9.568 1.00 65.62 291 ALA A C 1
ATOM 2268 O O . ALA A 1 291 ? -5.649 -2.734 9.308 1.00 65.62 291 ALA A O 1
ATOM 2269 N N . GLY A 1 292 ? -3.798 -1.540 8.841 1.00 71.69 292 GLY A N 1
ATOM 2270 C CA . GLY A 1 292 ? -3.535 -2.166 7.551 1.00 71.69 292 GLY A CA 1
ATOM 2271 C C . GLY A 1 292 ? -4.473 -1.647 6.462 1.00 71.69 292 GLY A C 1
ATOM 2272 O O . GLY A 1 292 ? -4.510 -2.211 5.373 1.00 71.69 292 GLY A O 1
ATOM 2273 N N . MET A 1 293 ? -5.234 -0.586 6.742 1.00 75.12 293 MET A N 1
ATOM 2274 C CA . MET A 1 293 ? -6.093 0.052 5.760 1.00 75.12 293 MET A CA 1
ATOM 2275 C C . MET A 1 2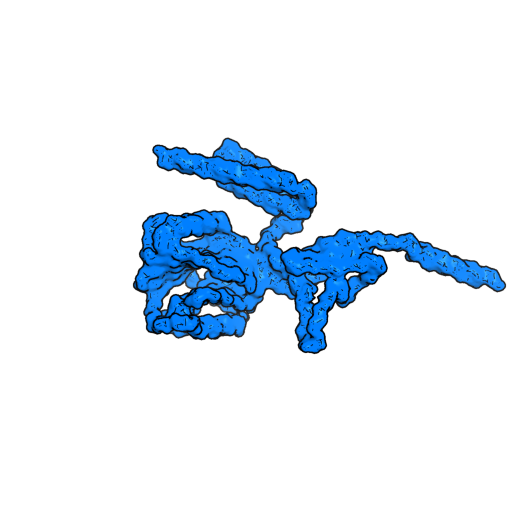93 ? -5.283 1.109 5.021 1.00 75.12 293 MET A C 1
ATOM 2277 O O . MET A 1 293 ? -4.474 1.793 5.645 1.00 75.12 293 MET A O 1
ATOM 2281 N N . PRO A 1 294 ? -5.489 1.306 3.712 1.00 75.06 294 PRO A N 1
ATOM 2282 C CA . PRO A 1 294 ? -4.828 2.392 3.011 1.00 75.06 294 PRO A CA 1
ATOM 2283 C C . PRO A 1 294 ? -5.117 3.725 3.704 1.00 75.06 294 PRO A C 1
ATOM 2285 O O . PRO A 1 294 ? -6.273 4.048 3.994 1.00 75.06 294 PRO A O 1
ATOM 2288 N N . VAL A 1 295 ? -4.067 4.511 3.946 1.00 70.44 295 VAL A N 1
ATOM 2289 C CA . VAL A 1 295 ? -4.200 5.943 4.213 1.00 70.44 295 VAL A CA 1
ATOM 2290 C C . VAL A 1 295 ? -4.672 6.548 2.898 1.00 70.44 295 VAL A C 1
ATOM 2292 O O . VAL A 1 295 ? -3.884 6.911 2.024 1.00 70.44 295 VAL A O 1
ATOM 2295 N N . PHE A 1 296 ? -5.985 6.536 2.696 1.00 64.81 296 PHE A N 1
ATOM 2296 C CA . PHE A 1 296 ? -6.615 7.430 1.742 1.00 64.81 296 PHE A CA 1
ATOM 2297 C C . PHE A 1 296 ? -6.414 8.849 2.266 1.00 64.81 296 PHE A C 1
ATOM 2299 O O . PHE A 1 296 ? -6.398 9.039 3.485 1.00 64.81 296 PHE A O 1
ATOM 2306 N N . HIS A 1 297 ? -6.238 9.815 1.360 1.00 53.09 297 HIS A N 1
ATOM 2307 C CA . HIS A 1 297 ? -6.147 11.225 1.728 1.00 53.09 297 HIS A CA 1
ATOM 2308 C C . HIS A 1 297 ? -7.189 11.552 2.800 1.00 53.09 297 HIS A C 1
ATOM 2310 O O . HIS A 1 297 ? -8.364 11.185 2.670 1.00 53.09 297 HIS A O 1
ATOM 2316 N N . HIS A 1 298 ? -6.724 12.213 3.861 1.00 42.72 298 HIS A N 1
ATOM 2317 C CA . HIS A 1 298 ? -7.528 12.641 5.002 1.00 42.72 298 HIS A CA 1
ATOM 2318 C C . HIS A 1 298 ? -8.788 13.422 4.599 1.00 42.72 298 HIS A C 1
ATOM 2320 O O . HIS A 1 298 ? -9.734 13.459 5.380 1.00 42.72 298 HIS A O 1
ATOM 2326 N N . GLU A 1 299 ? -8.850 13.922 3.360 1.00 50.44 299 GLU A N 1
ATOM 2327 C CA . GLU A 1 299 ? -10.032 14.520 2.742 1.00 50.44 299 GLU A CA 1
ATOM 2328 C C . GLU A 1 299 ? -11.315 13.734 3.039 1.00 50.44 299 GLU A C 1
ATOM 2330 O O . GLU A 1 299 ? -12.302 14.343 3.413 1.00 50.44 299 GLU A O 1
ATOM 2335 N N . LEU A 1 300 ? -11.324 12.394 2.988 1.00 50.38 300 LEU A N 1
ATOM 2336 C CA . LEU A 1 300 ? -12.575 11.649 3.210 1.00 50.38 300 LEU A CA 1
ATOM 2337 C C . LEU A 1 300 ? -12.934 11.385 4.677 1.00 50.38 300 LEU A C 1
ATOM 2339 O O . LEU A 1 300 ? -14.071 11.004 4.947 1.00 50.38 300 LEU A O 1
ATOM 2343 N N . ARG A 1 301 ? -11.988 11.526 5.617 1.00 50.94 301 ARG A N 1
ATOM 2344 C CA . ARG A 1 301 ? -12.229 11.234 7.045 1.00 50.94 301 ARG A CA 1
ATOM 2345 C C . ARG A 1 301 ? -12.853 12.409 7.794 1.00 50.94 301 ARG A C 1
ATOM 2347 O O . ARG A 1 301 ? -13.514 12.167 8.801 1.00 50.94 301 ARG A O 1
ATOM 2354 N N . ASP A 1 302 ? -12.681 13.630 7.295 1.00 55.88 302 ASP A N 1
ATOM 2355 C CA . ASP A 1 302 ? -13.241 14.832 7.923 1.00 55.88 302 ASP A CA 1
ATOM 2356 C C . ASP A 1 302 ? -14.687 15.104 7.494 1.00 55.88 302 ASP A C 1
ATOM 2358 O O . ASP A 1 302 ? -15.406 15.853 8.158 1.00 55.88 302 ASP A O 1
ATOM 2362 N N . TYR A 1 303 ? -15.150 14.467 6.416 1.00 64.56 303 TYR A N 1
ATOM 2363 C CA . TYR A 1 303 ? -16.524 14.623 5.972 1.00 64.56 303 TYR A CA 1
ATOM 2364 C C . TYR A 1 303 ? -17.475 13.808 6.838 1.00 64.56 303 TYR A C 1
ATOM 2366 O O . TYR A 1 303 ? -17.388 12.582 6.948 1.00 64.56 303 TYR A O 1
ATOM 2374 N N . SER A 1 304 ? -18.456 14.509 7.405 1.00 77.62 304 SER A N 1
ATOM 2375 C CA . SER A 1 304 ? -19.645 13.851 7.933 1.00 77.62 304 SER A CA 1
ATOM 2376 C C . SER A 1 304 ? -20.296 12.978 6.841 1.00 77.62 304 SER A C 1
ATOM 2378 O O . SER A 1 304 ? -20.139 13.266 5.650 1.00 77.62 304 SER A O 1
ATOM 2380 N N . PRO A 1 305 ? -21.053 11.927 7.205 1.00 77.75 305 PRO A N 1
ATOM 2381 C CA . PRO A 1 305 ? -21.766 11.086 6.239 1.00 77.75 305 PRO A CA 1
ATOM 2382 C C . PRO A 1 305 ? -22.563 11.875 5.191 1.00 77.75 305 PRO A C 1
ATOM 2384 O O . PRO A 1 305 ? -22.547 11.549 4.000 1.00 77.75 305 PRO A O 1
ATOM 2387 N N . ASP A 1 306 ? -23.217 12.945 5.640 1.00 81.06 306 ASP A N 1
ATOM 2388 C CA . ASP A 1 306 ? -24.033 13.821 4.805 1.00 81.06 306 ASP A CA 1
ATOM 2389 C C . ASP A 1 306 ? -23.167 14.650 3.850 1.00 81.06 306 ASP A C 1
ATOM 2391 O O . ASP A 1 306 ? -23.506 14.831 2.682 1.00 81.06 306 ASP A O 1
ATOM 2395 N N . GLU A 1 307 ? -22.007 15.111 4.316 1.00 79.75 307 GLU A N 1
ATOM 2396 C CA . GLU A 1 307 ? -21.075 15.890 3.507 1.00 79.75 307 GLU A CA 1
ATOM 2397 C C . GLU A 1 307 ? -20.361 15.037 2.455 1.00 79.75 307 GLU A C 1
ATOM 2399 O O . GLU A 1 307 ? -20.267 15.451 1.300 1.00 79.75 307 GLU A O 1
ATOM 2404 N N . ALA A 1 308 ? -19.950 13.816 2.808 1.00 80.56 308 ALA A N 1
ATOM 2405 C CA . ALA A 1 308 ? -19.388 12.858 1.860 1.00 80.56 308 ALA A CA 1
ATOM 2406 C C . ALA A 1 308 ? -20.412 12.488 0.774 1.00 80.56 308 ALA A C 1
ATOM 2408 O O . ALA A 1 308 ? -20.075 12.439 -0.410 1.00 80.56 308 ALA A O 1
ATOM 2409 N N . THR A 1 309 ? -21.679 12.295 1.163 1.00 85.31 309 THR A N 1
ATOM 2410 C CA . THR A 1 309 ? -22.782 12.034 0.226 1.00 85.31 309 THR A CA 1
ATOM 2411 C C . THR A 1 309 ? -23.003 13.221 -0.712 1.00 85.31 309 THR A C 1
ATOM 2413 O O . THR A 1 309 ? -23.025 13.040 -1.929 1.00 85.31 309 THR A O 1
ATOM 2416 N N . ARG A 1 310 ? -23.077 14.446 -0.173 1.00 87.44 310 ARG A N 1
ATOM 2417 C CA . ARG A 1 310 ? -23.223 15.674 -0.968 1.00 87.44 310 ARG A CA 1
ATOM 2418 C C . ARG A 1 310 ? -22.078 15.841 -1.970 1.00 87.44 310 ARG A C 1
ATOM 2420 O O . ARG A 1 310 ? -22.318 16.089 -3.148 1.00 87.44 310 ARG A O 1
ATOM 2427 N N . LEU A 1 311 ? -20.834 15.656 -1.531 1.00 83.00 311 LEU A N 1
ATOM 2428 C CA . LEU A 1 311 ? -19.663 15.753 -2.405 1.00 83.00 311 LEU A CA 1
ATOM 2429 C C . LEU A 1 311 ? -19.647 14.657 -3.474 1.00 83.00 311 LEU A C 1
ATOM 2431 O O . LEU A 1 311 ? -19.220 14.909 -4.603 1.00 83.00 311 LEU A O 1
ATOM 2435 N N . ALA A 1 312 ? -20.123 13.450 -3.156 1.00 87.94 312 ALA A N 1
ATOM 2436 C CA . ALA A 1 312 ? -20.264 12.382 -4.140 1.00 87.94 312 ALA A CA 1
ATOM 2437 C C . ALA A 1 312 ? -21.262 12.773 -5.240 1.00 87.94 312 ALA A C 1
ATOM 2439 O O . ALA A 1 312 ? -20.985 12.574 -6.423 1.00 87.94 312 ALA A O 1
ATOM 2440 N N . GLU A 1 313 ? -22.401 13.359 -4.869 1.00 91.56 313 GLU A N 1
ATOM 2441 C CA . GLU A 1 313 ? -23.409 13.859 -5.810 1.00 91.56 313 GLU A CA 1
ATOM 2442 C C . GLU A 1 313 ? -22.881 15.016 -6.669 1.00 91.56 313 GLU A C 1
ATOM 2444 O O . GLU A 1 313 ? -23.077 15.015 -7.887 1.00 91.56 313 GLU A O 1
ATOM 2449 N N . GLU A 1 314 ? -22.154 15.966 -6.076 1.00 89.81 314 GLU A N 1
ATOM 2450 C CA . GLU A 1 314 ? -21.525 17.082 -6.796 1.00 89.81 314 GLU A CA 1
ATOM 2451 C C . GLU A 1 314 ? -20.484 16.593 -7.818 1.00 89.81 314 GLU A C 1
ATOM 2453 O O . GLU A 1 314 ? -20.489 17.025 -8.978 1.00 89.81 314 GLU A O 1
ATOM 2458 N N . ASN A 1 315 ? -19.630 15.638 -7.435 1.00 87.12 315 ASN A N 1
ATOM 2459 C CA . ASN A 1 315 ? -18.664 15.019 -8.347 1.00 87.12 315 ASN A CA 1
ATOM 2460 C C . ASN A 1 315 ? -19.360 14.229 -9.464 1.00 87.12 315 ASN A C 1
ATOM 2462 O O . ASN A 1 315 ? -18.968 14.324 -10.628 1.00 87.12 315 ASN A O 1
ATOM 2466 N N . PHE A 1 316 ? -20.424 13.489 -9.149 1.00 93.81 316 PHE A N 1
ATOM 2467 C CA . PHE A 1 316 ? -21.174 12.741 -10.156 1.00 93.81 316 PHE A CA 1
ATOM 2468 C C . PHE A 1 316 ? -21.907 13.663 -11.142 1.00 93.81 316 PHE A C 1
ATOM 2470 O O . PHE A 1 316 ? -21.893 13.427 -12.352 1.00 93.81 316 PHE A O 1
ATOM 2477 N N . SER A 1 317 ? -22.497 14.756 -10.653 1.00 91.56 317 SER A N 1
ATOM 2478 C CA . SER A 1 317 ? -23.084 15.807 -11.490 1.00 91.56 317 SER A CA 1
ATOM 2479 C C . SER A 1 317 ? -22.035 16.430 -12.418 1.00 91.56 317 SER A C 1
ATOM 2481 O O . SER A 1 317 ? -22.258 16.535 -13.628 1.00 91.56 317 SER A O 1
ATOM 2483 N N . SER A 1 318 ? -20.851 16.740 -11.881 1.00 90.12 318 SER A N 1
ATOM 2484 C CA . SER A 1 318 ? -19.721 17.261 -12.660 1.00 90.12 318 SER A CA 1
ATOM 2485 C C . SER A 1 318 ? -19.276 16.278 -13.742 1.00 90.12 318 SER A C 1
ATOM 2487 O O . SER A 1 318 ? -19.057 16.677 -14.884 1.00 90.12 318 SER A O 1
ATOM 2489 N N . ALA A 1 319 ? -19.228 14.977 -13.438 1.00 91.50 319 ALA A N 1
ATOM 2490 C CA . ALA A 1 319 ? -18.919 13.952 -14.429 1.00 91.50 319 ALA A CA 1
ATOM 2491 C C . ALA A 1 319 ? -19.913 13.949 -15.598 1.00 91.50 319 ALA A C 1
ATOM 2493 O O . ALA A 1 319 ? -19.513 13.859 -16.758 1.00 91.50 319 ALA A O 1
ATOM 2494 N N . ARG A 1 320 ? -21.214 14.083 -15.309 1.00 94.88 320 ARG A N 1
ATOM 2495 C CA . ARG A 1 320 ? -22.250 14.179 -16.347 1.00 94.88 320 ARG A CA 1
ATOM 2496 C C . ARG A 1 320 ? -22.074 15.426 -17.207 1.00 94.88 320 ARG A C 1
ATOM 2498 O O . ARG A 1 320 ? -22.232 15.328 -18.418 1.00 94.88 320 ARG A O 1
ATOM 2505 N N . GLN A 1 321 ? -21.730 16.569 -16.612 1.00 91.75 321 GLN A N 1
ATOM 2506 C CA . GLN A 1 321 ? -21.448 17.791 -17.370 1.00 91.75 321 GLN A CA 1
ATOM 2507 C C . GLN A 1 321 ? -20.223 17.633 -18.272 1.00 91.75 321 GLN A C 1
ATOM 2509 O O . GLN A 1 321 ? -20.300 17.952 -19.452 1.00 91.75 321 GLN A O 1
ATOM 2514 N N . LEU A 1 322 ? -19.121 17.082 -17.759 1.00 87.06 322 LEU A N 1
ATOM 2515 C CA . LEU A 1 322 ? -17.911 16.836 -18.549 1.00 87.06 322 LEU A CA 1
ATOM 2516 C C . LEU A 1 322 ? -18.185 15.912 -19.740 1.00 87.06 322 LEU A C 1
ATOM 2518 O O . LEU A 1 322 ? -17.732 16.192 -20.846 1.00 87.06 322 LEU A O 1
ATOM 2522 N N . ALA A 1 323 ? -18.994 14.869 -19.543 1.00 91.62 323 ALA A N 1
ATOM 2523 C CA . ALA A 1 323 ? -19.394 13.967 -20.619 1.00 91.62 323 ALA A CA 1
ATOM 2524 C C . ALA A 1 323 ? -20.266 14.641 -21.698 1.00 91.62 323 ALA A C 1
ATOM 2526 O O . ALA A 1 323 ? -20.223 14.213 -22.849 1.00 91.62 323 ALA A O 1
ATOM 2527 N N . LEU A 1 324 ? -21.041 15.685 -21.361 1.00 92.44 324 LEU A N 1
ATOM 2528 C CA . LEU A 1 324 ? -21.797 16.478 -22.348 1.00 92.44 324 LEU A CA 1
ATOM 2529 C C . LEU A 1 324 ? -20.882 17.312 -23.249 1.00 92.44 324 LEU A C 1
ATOM 2531 O O . LEU A 1 324 ? -21.245 17.583 -24.388 1.00 92.44 324 LEU A O 1
ATOM 2535 N N . PHE A 1 325 ? -19.712 17.700 -22.745 1.00 91.31 325 PHE A N 1
ATOM 2536 C CA . PHE A 1 325 ? -18.664 18.370 -23.515 1.00 91.31 325 PHE A CA 1
ATOM 2537 C C . PHE A 1 325 ? -17.656 17.379 -24.112 1.00 91.31 325 PHE A C 1
ATOM 2539 O O . PHE A 1 325 ? -16.538 17.774 -24.425 1.00 91.31 325 PHE A O 1
ATOM 2546 N N . GLU A 1 326 ? -18.020 16.094 -24.194 1.00 91.00 326 GLU A N 1
ATOM 2547 C CA . GLU A 1 326 ? -17.190 15.011 -24.745 1.00 91.00 326 GLU A CA 1
ATOM 2548 C C . GLU A 1 326 ? -15.835 14.833 -24.022 1.00 91.00 326 GLU A C 1
ATOM 2550 O O . GLU A 1 326 ? -14.962 14.086 -24.451 1.00 91.00 326 GLU A O 1
ATOM 2555 N N . ASN A 1 327 ? -15.670 15.432 -22.835 1.00 86.31 327 ASN A N 1
ATOM 2556 C CA . ASN A 1 327 ? -14.498 15.249 -21.984 1.00 86.31 327 ASN A CA 1
ATOM 2557 C C . ASN A 1 327 ? -14.645 13.971 -21.140 1.00 86.31 327 ASN A C 1
ATOM 2559 O O . ASN A 1 327 ? -14.839 14.008 -19.918 1.00 86.31 327 ASN A O 1
ATOM 2563 N N . TYR A 1 328 ? -14.580 12.817 -21.806 1.00 89.31 328 TYR A N 1
ATOM 2564 C CA . TYR A 1 328 ? -14.822 11.518 -21.176 1.00 89.31 328 TYR A CA 1
ATOM 2565 C C . TYR A 1 328 ? -13.753 11.134 -20.148 1.00 89.31 328 TYR A C 1
ATOM 2567 O O . TYR A 1 328 ? -14.078 10.509 -19.141 1.00 89.31 328 TYR A O 1
ATOM 2575 N N . SER A 1 329 ? -12.497 11.552 -20.330 1.00 78.62 329 SER A N 1
ATOM 2576 C CA . SER A 1 329 ? -11.436 11.309 -19.342 1.00 78.62 329 SER A CA 1
ATOM 2577 C C . SER A 1 329 ? -11.710 12.051 -18.029 1.00 78.62 329 SER A C 1
ATOM 2579 O O . SER A 1 329 ? -11.640 11.449 -16.956 1.00 78.62 329 SER A O 1
ATOM 2581 N N . GLY A 1 330 ? -12.115 13.323 -18.106 1.00 75.88 330 GLY A N 1
ATOM 2582 C CA . GLY A 1 330 ? -12.553 14.098 -16.947 1.00 75.88 330 GLY A CA 1
ATOM 2583 C C . GLY A 1 330 ? -13.797 13.499 -16.287 1.00 75.88 330 GLY A C 1
ATOM 2584 O O . GLY A 1 330 ? -13.859 13.398 -15.061 1.00 75.88 330 GLY A O 1
ATOM 2585 N N . ALA A 1 331 ? -14.761 13.035 -17.088 1.00 85.00 331 ALA A N 1
ATOM 2586 C CA . ALA A 1 331 ? -15.974 12.394 -16.587 1.00 85.00 331 ALA A CA 1
ATOM 2587 C C . ALA A 1 331 ? -15.684 11.094 -15.812 1.00 85.00 331 ALA A C 1
ATOM 2589 O O . ALA A 1 331 ? -16.258 10.869 -14.744 1.00 85.00 331 ALA A O 1
ATOM 2590 N N . VAL A 1 332 ? -14.757 10.262 -16.300 1.00 84.06 332 VAL A N 1
ATOM 2591 C CA . VAL A 1 332 ? -14.318 9.036 -15.613 1.00 84.06 332 VAL A CA 1
ATOM 2592 C C . VAL A 1 332 ? -13.667 9.361 -14.271 1.00 84.06 332 VAL A C 1
ATOM 2594 O O . VAL A 1 332 ? -14.010 8.737 -13.266 1.00 84.06 332 VAL A O 1
ATOM 2597 N N . ILE A 1 333 ? -12.767 10.349 -14.231 1.00 79.44 333 ILE A N 1
ATOM 2598 C CA . ILE A 1 333 ? -12.098 10.769 -12.991 1.00 79.44 333 ILE A CA 1
ATOM 2599 C C . ILE A 1 333 ? -13.136 11.228 -11.962 1.00 79.44 333 ILE A C 1
ATOM 2601 O O . ILE A 1 333 ? -13.160 10.711 -10.846 1.00 79.44 333 ILE A O 1
ATOM 2605 N N . ALA A 1 334 ? -14.040 12.128 -12.353 1.00 77.06 334 ALA A N 1
ATOM 2606 C CA . ALA A 1 334 ? -15.079 12.648 -11.469 1.00 77.06 334 ALA A CA 1
ATOM 2607 C C . ALA A 1 334 ? -16.037 11.544 -10.967 1.00 77.06 334 ALA A C 1
ATOM 2609 O O . ALA A 1 334 ? -16.367 11.511 -9.781 1.00 77.06 334 ALA A O 1
ATOM 2610 N N . CYS A 1 335 ? -16.417 10.574 -11.812 1.00 89.56 335 CYS A N 1
ATOM 2611 C CA . CYS A 1 335 ? -17.213 9.422 -11.367 1.00 89.56 335 CYS A CA 1
ATOM 2612 C C . CYS A 1 335 ? -16.450 8.508 -10.400 1.00 89.56 335 CYS A C 1
ATOM 2614 O O . CYS A 1 335 ? -17.018 8.081 -9.396 1.00 89.56 335 CYS A O 1
ATOM 2616 N N . LYS A 1 336 ? -15.168 8.211 -10.653 1.00 84.38 336 LYS A N 1
ATOM 2617 C CA . LYS A 1 336 ? -14.351 7.392 -9.739 1.00 84.38 336 LYS A CA 1
ATOM 2618 C C . LYS A 1 336 ? -14.194 8.077 -8.378 1.00 84.38 336 LYS A C 1
ATOM 2620 O O . LYS A 1 336 ? -14.285 7.403 -7.352 1.00 84.38 336 LYS A O 1
ATOM 2625 N N . THR A 1 337 ? -14.035 9.400 -8.349 1.00 81.69 337 THR A N 1
ATOM 2626 C CA . THR A 1 337 ? -14.043 10.191 -7.108 1.00 81.69 337 THR A CA 1
ATOM 2627 C C . THR A 1 337 ? -15.382 10.079 -6.383 1.00 81.69 337 THR A C 1
ATOM 2629 O O . THR A 1 337 ? -15.403 9.764 -5.195 1.00 81.69 337 THR A O 1
ATOM 2632 N N . ALA A 1 338 ? -16.502 10.226 -7.097 1.00 86.38 338 ALA A N 1
ATOM 2633 C CA . ALA A 1 338 ? -17.833 10.047 -6.522 1.00 86.38 338 ALA A CA 1
ATOM 2634 C C . ALA A 1 338 ? -18.017 8.643 -5.911 1.00 86.38 338 ALA A C 1
ATOM 2636 O O . ALA A 1 338 ? -18.465 8.517 -4.778 1.00 86.38 338 ALA A O 1
ATOM 2637 N N . VAL A 1 339 ? -17.592 7.579 -6.601 1.00 86.31 339 VAL A N 1
ATOM 2638 C CA . VAL A 1 339 ? -17.633 6.196 -6.080 1.00 86.31 339 VAL A CA 1
ATOM 2639 C C . VAL A 1 339 ? -16.800 6.030 -4.805 1.00 86.31 339 VAL A C 1
ATOM 2641 O O . VAL A 1 339 ? -17.212 5.302 -3.900 1.00 86.31 339 VAL A O 1
ATOM 2644 N N . ARG A 1 340 ? -15.633 6.683 -4.721 1.00 81.50 340 ARG A N 1
ATOM 2645 C CA . ARG A 1 340 ? -14.743 6.638 -3.546 1.00 81.50 340 ARG A CA 1
ATOM 2646 C C . ARG A 1 340 ? -15.310 7.362 -2.328 1.00 81.50 340 ARG A C 1
ATOM 2648 O O . ARG A 1 340 ? -14.928 7.012 -1.220 1.00 81.50 340 ARG A O 1
ATOM 2655 N N . LEU A 1 341 ? -16.214 8.319 -2.526 1.00 82.38 341 LEU A N 1
ATOM 2656 C CA . LEU A 1 341 ? -16.899 9.058 -1.460 1.00 82.38 341 LEU A CA 1
ATOM 2657 C C . LEU A 1 341 ? -18.077 8.279 -0.841 1.00 82.38 341 LEU A C 1
ATOM 2659 O O . LEU A 1 341 ? -18.451 8.525 0.302 1.00 82.38 341 LEU A O 1
ATOM 2663 N N . LEU A 1 342 ? -18.627 7.292 -1.558 1.00 81.25 342 LEU A N 1
ATOM 2664 C CA . LEU A 1 342 ? -19.783 6.491 -1.129 1.00 81.25 342 LEU A CA 1
ATOM 2665 C C . LEU A 1 342 ? -19.549 5.287 -0.174 1.00 81.25 342 LEU A C 1
ATOM 2667 O O . LEU A 1 342 ? -20.546 4.773 0.339 1.00 81.25 342 LEU A O 1
ATOM 2671 N N . PRO A 1 343 ? -18.335 4.754 0.095 1.00 56.47 343 PRO A N 1
ATOM 2672 C CA . PRO A 1 343 ? -18.183 3.420 0.681 1.00 56.47 343 PRO A CA 1
ATOM 2673 C C . PRO A 1 343 ? -18.415 3.333 2.198 1.00 56.47 343 PRO A C 1
ATOM 2675 O O . PRO A 1 343 ? -18.254 2.252 2.760 1.00 56.47 343 PRO A O 1
ATOM 2678 N N . PHE A 1 344 ? -18.819 4.407 2.878 1.00 54.69 344 PHE A N 1
ATOM 2679 C CA . PHE A 1 344 ? -18.939 4.394 4.340 1.00 54.69 344 PHE A CA 1
ATOM 2680 C C . PHE A 1 344 ? -20.326 4.013 4.888 1.00 54.69 344 PHE A C 1
ATOM 2682 O O . PHE A 1 344 ? -20.438 3.793 6.094 1.00 54.69 344 PHE A O 1
ATOM 2689 N N . PHE A 1 345 ? -21.374 3.863 4.059 1.00 56.53 345 PHE A N 1
ATOM 2690 C CA . PHE A 1 345 ? -22.748 3.722 4.576 1.00 56.53 345 PHE A CA 1
ATOM 2691 C C . PHE A 1 345 ? -23.562 2.610 3.902 1.00 56.53 345 PHE A C 1
ATOM 2693 O O . PHE A 1 345 ? -23.587 2.457 2.682 1.00 56.53 345 PHE A O 1
ATOM 2700 N N . LYS A 1 346 ? -24.251 1.819 4.735 1.00 50.03 346 LYS A N 1
ATOM 2701 C CA . LYS A 1 346 ? -24.948 0.568 4.379 1.00 50.03 346 LYS A CA 1
ATOM 2702 C C . LYS A 1 346 ? -26.084 0.753 3.356 1.00 50.03 346 LYS A C 1
ATOM 2704 O O . LYS A 1 346 ? -26.425 -0.204 2.666 1.00 50.03 346 LYS A O 1
ATOM 2709 N N . ASP A 1 347 ? -26.589 1.978 3.209 1.00 66.62 347 ASP A N 1
ATOM 2710 C CA . ASP A 1 347 ? -27.743 2.316 2.362 1.00 66.62 347 ASP A CA 1
ATOM 2711 C C . ASP A 1 347 ? -27.363 2.831 0.957 1.00 66.62 347 ASP A C 1
ATOM 2713 O O . ASP A 1 347 ? -28.233 3.109 0.139 1.00 66.62 347 ASP A O 1
ATOM 2717 N N . GLN A 1 348 ? -26.067 2.915 0.631 1.00 74.44 348 GLN A N 1
ATOM 2718 C CA . GLN A 1 348 ? -25.559 3.536 -0.608 1.00 74.44 348 GLN A CA 1
ATOM 2719 C C . GLN A 1 348 ? -25.184 2.523 -1.714 1.00 74.44 348 GLN A C 1
ATOM 2721 O O . GLN A 1 348 ? -24.586 2.888 -2.729 1.00 74.44 348 GLN A O 1
ATOM 2726 N N . LYS A 1 349 ? -25.504 1.229 -1.547 1.00 80.81 349 LYS A N 1
ATOM 2727 C CA . LYS A 1 349 ? -25.057 0.164 -2.471 1.00 80.81 349 LYS A CA 1
ATOM 2728 C C . LYS A 1 349 ? -25.551 0.375 -3.910 1.00 80.81 349 LYS A C 1
ATOM 2730 O O . LYS A 1 349 ? -24.753 0.283 -4.839 1.00 80.81 349 LYS A O 1
ATOM 2735 N N . SER A 1 350 ? -26.833 0.691 -4.087 1.00 85.69 350 SER A N 1
ATOM 2736 C CA . SER A 1 350 ? -27.435 0.936 -5.406 1.00 85.69 350 SER A CA 1
ATOM 2737 C C . SER A 1 350 ? -26.868 2.190 -6.077 1.00 85.69 350 SER A C 1
ATOM 2739 O O . SER A 1 350 ? -26.588 2.172 -7.274 1.00 85.69 350 SER A O 1
ATOM 2741 N N . THR A 1 351 ? -26.631 3.258 -5.311 1.00 85.81 351 THR A N 1
ATOM 2742 C CA . THR A 1 351 ? -25.992 4.490 -5.798 1.00 85.81 351 THR A CA 1
ATOM 2743 C C . THR A 1 351 ? -24.576 4.213 -6.294 1.00 85.81 351 TH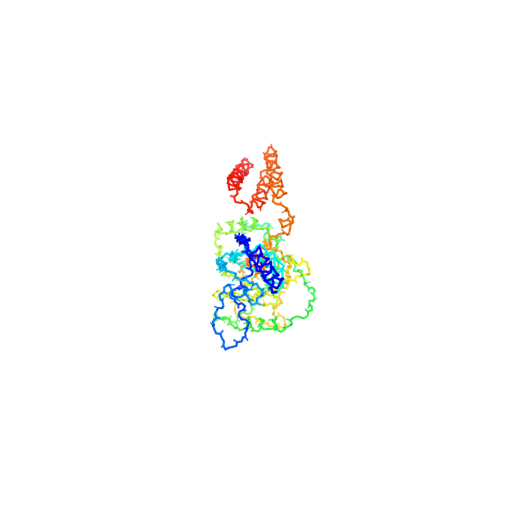R A C 1
ATOM 2745 O O . THR A 1 351 ? -24.180 4.662 -7.368 1.00 85.81 351 THR A O 1
ATOM 2748 N N . ARG A 1 352 ? -23.817 3.404 -5.548 1.00 84.88 352 ARG A N 1
ATOM 2749 C CA . ARG A 1 352 ? -22.459 3.016 -5.930 1.00 84.88 352 ARG A CA 1
ATOM 2750 C C . ARG A 1 352 ? -22.434 2.182 -7.212 1.00 84.88 352 ARG A C 1
ATOM 2752 O O . ARG A 1 352 ? -21.612 2.451 -8.082 1.00 84.88 352 ARG A O 1
ATOM 2759 N N . GLU A 1 353 ? -23.322 1.195 -7.338 1.00 89.38 353 GLU A N 1
ATOM 2760 C CA . GLU A 1 353 ? -23.464 0.383 -8.558 1.00 89.38 353 GLU A CA 1
ATOM 2761 C C . GLU A 1 353 ? -23.844 1.249 -9.768 1.00 89.38 353 GLU A C 1
ATOM 2763 O O . GLU A 1 353 ? -23.259 1.104 -10.842 1.00 89.38 353 GLU A O 1
ATOM 2768 N N . LEU A 1 354 ? -24.745 2.219 -9.578 1.00 91.69 354 LEU A N 1
ATOM 2769 C CA . LEU A 1 354 ? -25.086 3.192 -10.611 1.00 91.69 354 LEU A CA 1
ATOM 2770 C C . LEU A 1 354 ? -23.850 3.984 -11.051 1.00 91.69 354 LEU A C 1
ATOM 2772 O O . LEU A 1 354 ? -23.573 4.055 -12.245 1.00 91.69 354 LEU A O 1
ATOM 2776 N N . TYR A 1 355 ? -23.083 4.555 -10.122 1.00 91.50 355 TYR A N 1
ATOM 2777 C CA . TYR A 1 355 ? -21.925 5.379 -10.481 1.00 91.50 355 TYR A CA 1
ATOM 2778 C C . TYR A 1 355 ? -20.838 4.556 -11.184 1.00 91.50 355 TYR A C 1
ATOM 2780 O O . TYR A 1 355 ? -20.252 5.032 -12.155 1.00 91.50 355 TYR A O 1
ATOM 2788 N N . LEU A 1 356 ? -20.624 3.303 -10.768 1.00 88.62 356 LEU A N 1
ATOM 2789 C CA . LEU A 1 356 ? -19.726 2.368 -11.453 1.00 88.62 356 LEU A CA 1
ATOM 2790 C C . LEU A 1 356 ? -20.174 2.084 -12.894 1.00 88.62 356 LEU A C 1
ATOM 2792 O O . LEU A 1 356 ? -19.348 2.147 -13.799 1.00 88.62 356 LEU A O 1
ATOM 2796 N N . SER A 1 357 ? -21.474 1.887 -13.141 1.00 95.00 357 SER A N 1
ATOM 2797 C CA . SER A 1 357 ? -21.980 1.701 -14.514 1.00 95.00 357 SER A CA 1
ATOM 2798 C C . SER A 1 357 ? -21.717 2.915 -15.421 1.00 95.00 357 SER A C 1
ATOM 2800 O O . SER A 1 357 ? -21.513 2.777 -16.626 1.00 95.00 357 SER A O 1
ATOM 2802 N N . TYR A 1 358 ? -21.675 4.123 -14.848 1.00 93.12 358 TYR A N 1
ATOM 2803 C CA . TYR A 1 358 ? -21.314 5.338 -15.579 1.00 93.12 358 TYR A CA 1
ATOM 2804 C C . TYR A 1 358 ? -19.811 5.443 -15.843 1.00 93.12 358 TYR A C 1
ATOM 2806 O O . TYR A 1 358 ? -19.436 5.949 -16.899 1.00 93.12 358 TYR A O 1
ATOM 2814 N N . VAL A 1 359 ? -18.960 4.945 -14.937 1.00 89.44 359 VAL A N 1
ATOM 2815 C CA . VAL A 1 359 ? -17.515 4.816 -15.191 1.00 89.44 359 VAL A CA 1
ATOM 2816 C C . VAL A 1 359 ? -17.286 3.956 -16.430 1.00 89.44 359 VAL A C 1
ATOM 2818 O O . VAL A 1 359 ? -16.655 4.427 -17.371 1.00 89.44 359 VAL A O 1
ATOM 2821 N N . GLU A 1 360 ? -17.867 2.754 -16.467 1.00 92.81 360 GLU A N 1
ATOM 2822 C CA . GLU A 1 360 ? -17.756 1.836 -17.611 1.00 92.81 360 GLU A CA 1
ATOM 2823 C C . GLU A 1 360 ? -18.262 2.490 -18.903 1.00 92.81 360 GLU A C 1
ATOM 2825 O O . GLU A 1 360 ? -17.574 2.498 -19.923 1.00 92.81 360 GLU A O 1
ATOM 2830 N N . LYS A 1 361 ? -19.436 3.133 -18.842 1.00 94.88 361 LYS A N 1
ATOM 2831 C CA . LYS A 1 361 ? -20.016 3.845 -19.986 1.00 94.88 361 LYS A CA 1
ATOM 2832 C C . LYS A 1 361 ? -19.090 4.940 -20.525 1.00 94.88 361 LYS A C 1
ATOM 2834 O O . LYS A 1 361 ? -18.940 5.055 -21.740 1.00 94.88 361 LYS A O 1
ATOM 2839 N N . TYR A 1 362 ? -18.513 5.775 -19.662 1.00 92.94 362 TYR A N 1
ATOM 2840 C CA . TYR A 1 362 ? -17.642 6.869 -20.101 1.00 92.94 362 TYR A CA 1
ATOM 2841 C C . TYR A 1 362 ? -16.282 6.370 -20.591 1.00 92.94 362 TYR A C 1
ATOM 2843 O O . TYR A 1 362 ? -15.751 6.933 -21.548 1.00 92.94 362 TYR A O 1
ATOM 2851 N N . GLU A 1 363 ? -15.747 5.293 -20.013 1.00 88.56 363 GLU A N 1
ATOM 2852 C CA . GLU A 1 363 ? -14.553 4.626 -20.539 1.00 88.56 363 GLU A CA 1
ATOM 2853 C C . GLU A 1 363 ? -14.800 4.093 -21.959 1.00 88.56 363 GLU A C 1
ATOM 2855 O O . GLU A 1 363 ? -13.993 4.348 -22.855 1.00 88.56 363 GLU A O 1
ATOM 2860 N N . ASP A 1 364 ? -15.940 3.441 -22.203 1.00 92.25 364 ASP A N 1
ATOM 2861 C CA . ASP A 1 364 ? -16.327 2.956 -23.533 1.00 92.25 364 ASP A CA 1
ATOM 2862 C C . ASP A 1 364 ? -16.495 4.090 -24.552 1.00 92.25 364 ASP A C 1
ATOM 2864 O O . ASP A 1 364 ? -16.050 3.972 -25.698 1.00 92.25 364 ASP A O 1
ATOM 2868 N N . MET A 1 365 ? -17.115 5.204 -24.152 1.00 89.75 365 MET A N 1
ATOM 2869 C CA . MET A 1 365 ? -17.255 6.384 -25.013 1.00 89.75 365 MET A CA 1
ATOM 2870 C C . MET A 1 365 ? -15.890 6.988 -25.361 1.00 89.75 365 MET A C 1
ATOM 2872 O O . MET A 1 365 ? -15.622 7.233 -26.535 1.00 89.75 365 MET A O 1
ATOM 2876 N N . GLY A 1 366 ? -14.991 7.120 -24.380 1.00 85.31 366 GLY A N 1
ATOM 2877 C CA . GLY A 1 366 ? -13.631 7.611 -24.606 1.00 85.31 366 GLY A CA 1
ATOM 2878 C C . GLY A 1 366 ? -12.791 6.705 -25.516 1.00 85.31 366 GLY A C 1
ATOM 2879 O O . GLY A 1 366 ? -11.960 7.200 -26.275 1.00 85.31 366 GLY A O 1
ATOM 2880 N N . ARG A 1 367 ? -13.012 5.381 -25.494 1.00 88.94 367 ARG A N 1
ATOM 2881 C CA . ARG A 1 367 ? -12.364 4.451 -26.441 1.00 88.94 367 ARG A CA 1
ATOM 2882 C C . ARG A 1 367 ? -12.872 4.639 -27.871 1.00 88.94 367 ARG A C 1
ATOM 2884 O O . ARG A 1 367 ? -12.074 4.587 -28.804 1.00 88.94 367 ARG A O 1
ATOM 2891 N N . ARG A 1 368 ? -14.182 4.850 -28.055 1.00 88.25 368 ARG A N 1
ATOM 2892 C CA . ARG A 1 368 ? -14.780 5.067 -29.386 1.00 88.25 368 ARG A CA 1
ATOM 2893 C C . ARG A 1 368 ? -14.305 6.370 -30.006 1.00 88.25 368 ARG A C 1
ATOM 2895 O O . ARG A 1 368 ? -13.940 6.359 -31.174 1.00 88.25 368 ARG A O 1
ATOM 2902 N N . ASP A 1 369 ? -14.251 7.439 -29.224 1.00 83.19 369 ASP A N 1
ATOM 2903 C CA . ASP A 1 369 ? -13.856 8.759 -29.713 1.00 83.19 369 ASP A CA 1
ATOM 2904 C C . ASP A 1 369 ? -12.435 8.750 -30.308 1.00 83.19 369 ASP A C 1
ATOM 2906 O O . ASP A 1 369 ? -12.233 9.088 -31.476 1.00 83.19 369 ASP A O 1
ATOM 2910 N N . LYS A 1 370 ? -11.479 8.151 -29.581 1.00 75.25 370 LYS A N 1
ATOM 2911 C CA . LYS A 1 370 ? -10.099 7.936 -30.055 1.00 75.25 370 LYS A CA 1
ATOM 2912 C C . LYS A 1 370 ? -9.999 7.090 -31.327 1.00 75.25 370 LYS A C 1
ATOM 2914 O O . LYS A 1 370 ? -9.060 7.252 -32.097 1.00 75.25 370 LYS A O 1
ATOM 2919 N N . SER A 1 371 ? -10.937 6.169 -31.557 1.00 72.12 371 SER A N 1
ATOM 2920 C CA . SER A 1 371 ? -10.940 5.345 -32.775 1.00 72.12 371 SER A CA 1
ATOM 2921 C C . SER A 1 371 ? -11.364 6.125 -34.026 1.00 72.12 371 SER A C 1
ATOM 2923 O O . SER A 1 371 ? -11.027 5.724 -35.140 1.00 72.12 371 SER A O 1
ATOM 2925 N N . THR A 1 372 ? -12.078 7.239 -33.845 1.00 64.75 372 THR A N 1
ATOM 2926 C CA . THR A 1 372 ? -12.534 8.125 -34.924 1.00 64.75 372 THR A CA 1
ATOM 2927 C C . THR A 1 372 ? -11.464 9.121 -35.359 1.00 64.75 372 THR A C 1
ATOM 2929 O O . THR A 1 372 ? -11.415 9.438 -36.539 1.00 64.75 372 THR A O 1
ATOM 2932 N N . GLU A 1 373 ? -10.578 9.558 -34.459 1.00 57.88 373 GLU A N 1
ATOM 2933 C CA . GLU A 1 373 ? -9.448 10.447 -34.796 1.00 57.88 373 GLU A CA 1
ATOM 2934 C C . GLU A 1 373 ? -8.329 9.757 -35.598 1.00 57.88 373 GLU A C 1
ATOM 2936 O O . GLU A 1 373 ? -7.507 10.429 -36.215 1.00 57.88 373 GLU A O 1
ATOM 2941 N N . ILE A 1 374 ? -8.275 8.420 -35.599 1.00 50.50 374 ILE A N 1
ATOM 2942 C CA . ILE A 1 374 ? -7.219 7.632 -36.268 1.00 50.50 374 ILE A CA 1
ATOM 2943 C C . ILE A 1 374 ? -7.608 7.255 -37.721 1.00 50.50 374 ILE A C 1
ATOM 2945 O O . ILE A 1 374 ? -6.839 6.603 -38.429 1.00 50.50 374 ILE A O 1
ATOM 2949 N N . ARG A 1 375 ? -8.786 7.672 -38.202 1.00 46.12 375 ARG A N 1
ATOM 2950 C CA . ARG A 1 375 ? -9.227 7.516 -39.600 1.00 46.12 375 ARG A CA 1
ATOM 2951 C C . ARG A 1 375 ? -9.165 8.834 -40.348 1.00 46.12 375 ARG A C 1
ATOM 2953 O O . ARG A 1 375 ? -8.791 8.780 -41.541 1.00 46.12 375 ARG A O 1
#

Secondary structure (DSSP, 8-state):
-HHHHHHHHHHHHHHHHTT---PPEEEEEEE--THHHH---S-TT------HHHHHHHTT----TT-EEEEETTTTEEEEEEEHHHHHHHHHHHHHHHHHSPPEEEEEEEEEEEES--GGGHHHHHHHTSTT-----PPP----HHHHHHHHHHHTSPPS--------EEEEEEEEEEHHHHHHHHHHHHTSTTEEEEEEEEEEEETTS-EEEEETTEEE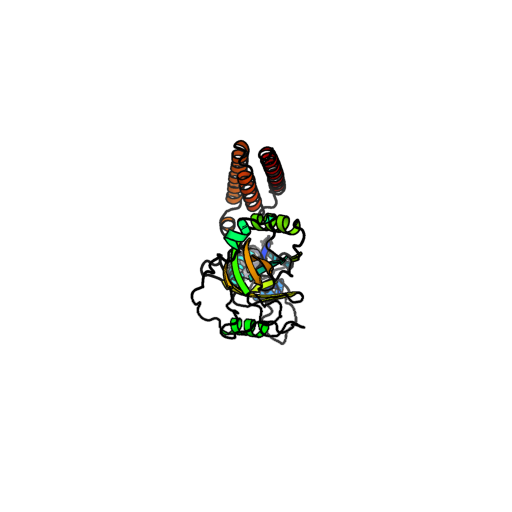EEEEEE-TTSSEEEEEEEEPPTTS-----TTS--PPEEEEEETTEEEEEEEEETTSEEEEEEEEEEEEPTTS-B---GGGTSS-HHHHHHHHHHHHHHHHHHHHTT-HHHHHHHHHHHHHHSTT-TT-HHHHHHHHHHHHHHHHHHHHHHHHHT-

pLDDT: mean 78.19, std 16.11, range [29.59, 97.38]